Protein AF-A0A1Y4WP49-F1 (afdb_monomer)

Sequence (305 aa):
MSYPDITLIRDICAILQVSEHELLTASEDVEARTAETLAKKYLRLTRRVRMVQLLLYGGTAVLCLACNWAMYHALTWFWLVLTGELVAASLTLLPTLVQKRRAAVTLGGFTLSLELLLLASCLYSGGDWFPMAAAATLFGLGAIFLPAALRELPRPLGEHKAALYLGAETLLLCALLWAGAAYSGADWFPLPALPGTLFGLALPWACLLIIRYAPIGPWWKGAACLGAACVFLPLVNPVLDRLVLLGGGTVERLHSFWFRPDFTRWTEDWYCNENVLLLLWLALAAAAVFCALRALLCRRDAARA

Structure (mmCIF, N/CA/C/O backbone):
data_AF-A0A1Y4WP49-F1
#
_entry.id   AF-A0A1Y4WP49-F1
#
loop_
_atom_site.group_PDB
_atom_site.id
_atom_site.type_symbol
_atom_site.label_atom_id
_atom_site.label_alt_id
_atom_site.label_comp_id
_atom_site.label_asym_id
_atom_site.label_entity_id
_atom_site.label_seq_id
_atom_site.pdbx_PDB_ins_code
_atom_site.Cartn_x
_atom_site.Cartn_y
_atom_site.Cartn_z
_atom_site.occupancy
_atom_site.B_iso_or_equiv
_atom_site.auth_seq_id
_atom_site.auth_comp_id
_atom_site.auth_asym_id
_atom_site.auth_atom_id
_atom_site.pdbx_PDB_model_num
ATOM 1 N N . MET A 1 1 ? -18.650 -14.470 34.346 1.00 43.28 1 MET A N 1
ATOM 2 C CA . MET A 1 1 ? -19.388 -14.485 35.621 1.00 43.28 1 MET A CA 1
ATOM 3 C C . MET A 1 1 ? -20.285 -15.704 35.608 1.00 43.28 1 MET A C 1
ATOM 5 O O . MET A 1 1 ? -21.132 -15.800 34.732 1.00 43.28 1 MET A O 1
ATOM 9 N N . SER A 1 2 ? -20.032 -16.664 36.488 1.00 41.69 2 SER A N 1
ATOM 10 C CA . SER A 1 2 ? -20.938 -17.779 36.762 1.00 41.69 2 SER A CA 1
ATOM 11 C C . SER A 1 2 ? -21.982 -17.290 37.764 1.00 41.69 2 SER A C 1
ATOM 13 O O . SER A 1 2 ? -21.599 -16.853 38.848 1.00 41.69 2 SER A O 1
ATOM 15 N N . TYR A 1 3 ? -23.264 -17.311 37.394 1.00 52.19 3 TYR A N 1
ATOM 16 C CA . TYR A 1 3 ? -24.352 -17.053 38.341 1.00 52.19 3 TYR A CA 1
ATOM 17 C C . TYR A 1 3 ? -24.240 -18.058 39.500 1.00 52.19 3 TYR A C 1
ATOM 19 O O . TYR A 1 3 ? -24.024 -19.242 39.226 1.00 52.19 3 TYR A O 1
ATOM 27 N N . PRO A 1 4 ? -24.339 -17.627 40.769 1.00 61.25 4 PRO A N 1
ATOM 28 C CA . PRO A 1 4 ? -24.455 -18.573 41.866 1.00 61.25 4 PRO A CA 1
ATOM 29 C C . PRO A 1 4 ? -25.731 -19.398 41.674 1.00 61.25 4 PRO A C 1
ATOM 31 O O . PRO A 1 4 ? -26.759 -18.863 41.253 1.00 61.25 4 PRO A O 1
ATOM 34 N N . ASP A 1 5 ? -25.647 -20.702 41.940 1.00 67.50 5 ASP A N 1
ATOM 35 C CA . ASP A 1 5 ? -26.791 -21.609 41.836 1.00 67.50 5 ASP A CA 1
ATOM 36 C C . ASP A 1 5 ? -27.964 -21.078 42.677 1.00 67.50 5 ASP A C 1
ATOM 38 O O . ASP A 1 5 ? -27.783 -20.632 43.812 1.00 67.50 5 ASP A O 1
ATOM 42 N N . ILE A 1 6 ? -29.179 -21.132 42.127 1.00 66.50 6 ILE A N 1
ATOM 43 C CA . ILE A 1 6 ? -30.410 -20.578 42.733 1.00 66.50 6 ILE A CA 1
ATOM 44 C C . ILE A 1 6 ? -30.660 -21.107 44.159 1.00 66.50 6 ILE A C 1
ATOM 46 O O . ILE A 1 6 ? -31.268 -20.428 44.987 1.00 66.50 6 ILE A O 1
ATOM 50 N N . THR A 1 7 ? -30.163 -22.302 44.475 1.00 68.69 7 THR A N 1
ATOM 51 C CA . THR A 1 7 ? -30.233 -22.902 45.814 1.00 68.69 7 THR A CA 1
ATOM 52 C C . THR A 1 7 ? -29.382 -22.151 46.845 1.00 68.69 7 THR A C 1
ATOM 54 O O . THR A 1 7 ? -29.850 -21.912 47.954 1.00 68.69 7 THR A O 1
ATOM 57 N N . LEU A 1 8 ? -28.188 -21.683 46.467 1.00 72.75 8 LEU A N 1
ATOM 58 C CA . LEU A 1 8 ? -27.279 -20.920 47.334 1.00 72.75 8 LEU A CA 1
ATOM 59 C C . LEU A 1 8 ? -27.826 -19.530 47.676 1.00 72.75 8 LEU A C 1
ATOM 61 O O . LEU A 1 8 ? -27.689 -19.076 48.810 1.00 72.75 8 LEU A O 1
ATOM 65 N N . ILE A 1 9 ? -28.468 -18.856 46.716 1.00 76.12 9 ILE A N 1
ATOM 66 C CA . ILE A 1 9 ? -29.060 -17.524 46.929 1.00 76.12 9 ILE A CA 1
ATOM 67 C C . ILE A 1 9 ? -30.181 -17.602 47.973 1.00 76.12 9 ILE A C 1
ATOM 69 O O . ILE A 1 9 ? -30.257 -16.758 48.868 1.00 76.12 9 ILE A O 1
ATOM 73 N N . ARG A 1 10 ? -31.019 -18.642 47.898 1.00 75.00 10 ARG A N 1
ATOM 74 C CA . ARG A 1 10 ? -32.143 -18.860 48.818 1.00 75.00 10 ARG A CA 1
ATOM 75 C C . ARG A 1 10 ? -31.695 -19.126 50.252 1.00 75.00 10 ARG A C 1
ATOM 77 O O . ARG A 1 10 ? -32.255 -18.527 51.169 1.00 75.00 10 ARG A O 1
ATOM 84 N N . ASP A 1 11 ? -30.678 -19.963 50.438 1.00 79.56 11 ASP A N 1
ATOM 85 C CA . ASP A 1 11 ? -30.128 -20.271 51.764 1.00 79.56 11 ASP A CA 1
ATOM 86 C C . ASP A 1 11 ? -29.493 -19.029 52.411 1.00 79.56 11 ASP A C 1
ATOM 88 O O . ASP A 1 11 ? -29.702 -18.758 53.595 1.00 79.56 11 ASP A O 1
ATOM 92 N N . ILE A 1 12 ? -28.790 -18.212 51.619 1.00 77.62 12 ILE A N 1
ATOM 93 C CA . ILE A 1 12 ? -28.212 -16.938 52.071 1.00 77.62 12 ILE A CA 1
ATOM 94 C C . ILE A 1 12 ? -29.313 -15.939 52.465 1.00 77.62 12 ILE A C 1
ATOM 96 O O . ILE A 1 12 ? -29.217 -15.315 53.522 1.00 77.62 12 ILE A O 1
ATOM 100 N N . CYS A 1 13 ? -30.383 -15.821 51.669 1.00 80.69 13 CYS A N 1
ATOM 101 C CA . CYS A 1 13 ? -31.535 -14.965 51.981 1.00 80.69 13 CYS A CA 1
ATOM 102 C C . CYS A 1 13 ? -32.255 -15.405 53.270 1.00 80.69 13 CYS A C 1
ATOM 104 O O . CYS A 1 13 ? -32.641 -14.561 54.080 1.00 80.69 13 CYS A O 1
ATOM 106 N N . ALA A 1 14 ? -32.388 -16.718 53.500 1.00 80.75 14 ALA A N 1
ATOM 107 C CA . ALA A 1 14 ? -33.018 -17.278 54.697 1.00 80.75 14 ALA A CA 1
ATOM 108 C C . ALA A 1 14 ? -32.211 -17.010 55.980 1.00 80.75 14 ALA A C 1
ATOM 110 O O . ALA A 1 14 ? -32.795 -16.688 57.015 1.00 80.75 14 ALA A O 1
ATOM 111 N N . ILE A 1 15 ? -30.878 -17.100 55.910 1.00 85.12 15 ILE A N 1
ATOM 112 C CA . ILE A 1 15 ? -29.977 -16.799 57.036 1.00 85.12 15 ILE A CA 1
ATOM 113 C C . ILE A 1 15 ? -29.938 -15.293 57.326 1.00 85.12 15 ILE A C 1
ATOM 115 O O . ILE A 1 15 ? -29.930 -14.892 58.489 1.00 85.12 15 ILE A O 1
ATOM 119 N N . LEU A 1 16 ? -29.925 -14.459 56.282 1.00 79.75 16 LEU A N 1
ATOM 120 C CA . LEU A 1 16 ? -29.872 -12.999 56.410 1.00 79.75 16 LEU A CA 1
ATOM 121 C C . LEU A 1 16 ? -31.233 -12.355 56.721 1.00 79.75 16 LEU A C 1
ATOM 123 O O . LEU A 1 16 ? -31.255 -11.173 57.045 1.00 79.75 16 LEU A O 1
ATOM 127 N N . GLN A 1 17 ? -32.342 -13.105 56.654 1.00 83.12 17 GLN A N 1
ATOM 128 C CA . GLN A 1 17 ? -33.720 -12.597 56.795 1.00 83.12 17 GLN A CA 1
ATOM 129 C C . GLN A 1 17 ? -34.058 -11.466 55.800 1.00 83.12 17 GLN A C 1
ATOM 131 O O . GLN A 1 17 ? -34.784 -10.532 56.131 1.00 83.12 17 GLN A O 1
ATOM 136 N N . VAL A 1 18 ? -33.531 -11.542 54.574 1.00 82.81 18 VAL A N 1
ATOM 137 C CA . VAL A 1 18 ? -33.700 -10.527 53.514 1.00 82.81 18 VAL A CA 1
ATOM 138 C C . VAL A 1 18 ? -34.355 -11.167 52.291 1.00 82.81 18 VAL A C 1
ATOM 140 O O . VAL A 1 18 ? -34.146 -12.350 52.019 1.00 82.81 18 VAL A O 1
ATOM 143 N N . SER A 1 19 ? -35.168 -10.411 51.548 1.00 84.00 19 SER A N 1
ATOM 144 C CA . SER A 1 19 ? -35.790 -10.920 50.319 1.00 84.00 19 SER A CA 1
ATOM 145 C C . SER A 1 19 ? -34.777 -11.046 49.170 1.00 84.00 19 SER A C 1
ATOM 147 O O . SER A 1 19 ? -33.833 -10.267 49.061 1.00 84.00 19 SER A O 1
ATOM 149 N N . GLU A 1 20 ? -34.986 -12.001 48.260 1.00 79.75 20 GLU A N 1
ATOM 150 C CA . GLU A 1 20 ? -34.115 -12.199 47.086 1.00 79.75 20 GLU A CA 1
ATOM 151 C C . GLU A 1 20 ? -33.983 -10.921 46.241 1.00 79.75 20 GLU A C 1
ATOM 153 O O . GLU A 1 20 ? -32.898 -10.585 45.772 1.00 79.75 20 GLU A O 1
ATOM 158 N N . HIS A 1 21 ? -35.073 -10.159 46.111 1.00 80.38 21 HIS A N 1
ATOM 159 C CA . HIS A 1 21 ? -35.077 -8.896 45.380 1.00 80.38 21 HIS A CA 1
ATOM 160 C C . HIS A 1 21 ? -34.223 -7.814 46.060 1.00 80.38 21 HIS A C 1
ATOM 162 O O . HIS A 1 21 ? -33.481 -7.111 45.378 1.00 80.38 21 HIS A O 1
ATOM 168 N N . GLU A 1 22 ? -34.274 -7.696 47.390 1.00 80.69 22 GLU A N 1
ATOM 169 C CA . GLU A 1 22 ? -33.417 -6.765 48.138 1.00 80.69 22 GLU A CA 1
ATOM 170 C C . GLU A 1 22 ? -31.942 -7.159 48.048 1.00 80.69 22 GLU A C 1
ATOM 172 O O . GLU A 1 22 ? -31.089 -6.288 47.885 1.00 80.69 22 GLU A O 1
ATOM 177 N N . LEU A 1 23 ? -31.635 -8.461 48.095 1.00 81.31 23 LEU A N 1
ATOM 178 C CA . LEU A 1 23 ? -30.266 -8.959 47.968 1.00 81.31 23 LEU A CA 1
ATOM 179 C C . LEU A 1 23 ? -29.699 -8.711 46.563 1.00 81.31 23 LEU A C 1
ATOM 181 O O . LEU A 1 23 ? -28.565 -8.247 46.437 1.00 81.31 23 LEU A O 1
ATOM 185 N N . LEU A 1 24 ? -30.491 -8.950 45.513 1.00 79.50 24 LEU A N 1
ATOM 186 C CA . LEU A 1 24 ? -30.099 -8.656 44.133 1.00 79.50 24 LEU A CA 1
ATOM 187 C C . LEU A 1 24 ? -29.926 -7.151 43.902 1.00 79.50 24 LEU A C 1
ATOM 189 O O . LEU A 1 24 ? -28.880 -6.742 43.404 1.00 79.50 24 LEU A O 1
ATOM 193 N N . THR A 1 25 ? -30.871 -6.321 44.352 1.00 82.31 25 THR A N 1
ATOM 194 C CA . THR A 1 25 ? -30.782 -4.854 44.218 1.00 82.31 25 THR A CA 1
ATOM 195 C C . THR A 1 25 ? -29.560 -4.301 44.957 1.00 82.31 25 THR A C 1
ATOM 197 O O . THR A 1 25 ? -28.823 -3.478 44.419 1.00 82.31 25 THR A O 1
ATOM 200 N N . ALA A 1 26 ? -29.275 -4.804 46.163 1.00 80.00 26 ALA A N 1
ATOM 201 C CA . ALA A 1 26 ? -28.074 -4.434 46.909 1.00 80.00 26 ALA A CA 1
ATOM 202 C C . ALA A 1 26 ? -26.782 -4.884 46.204 1.00 80.00 26 ALA A C 1
ATOM 204 O O . ALA A 1 26 ? -25.781 -4.166 46.241 1.00 80.00 26 ALA A O 1
ATOM 205 N N . SER A 1 27 ? -26.786 -6.052 45.553 1.00 80.19 27 SER A N 1
ATOM 206 C CA . SER A 1 27 ? -25.632 -6.537 44.787 1.00 80.19 27 SER A CA 1
ATOM 207 C C . SER A 1 27 ? -25.374 -5.698 43.529 1.00 80.19 27 SER A C 1
ATOM 209 O O . SER A 1 27 ? -24.236 -5.276 43.306 1.00 80.19 27 SER A O 1
ATOM 211 N N . GLU A 1 28 ? -26.424 -5.356 42.776 1.00 83.25 28 GLU A N 1
ATOM 212 C CA . GLU A 1 28 ? -26.352 -4.484 41.599 1.00 83.25 28 GLU A CA 1
ATOM 213 C C . GLU A 1 28 ? -25.875 -3.074 41.979 1.00 83.25 28 GLU A C 1
ATOM 215 O O . GLU A 1 28 ? -25.018 -2.505 41.301 1.00 83.25 28 GLU A O 1
ATOM 220 N N . ASP A 1 29 ? -26.331 -2.535 43.115 1.00 87.62 29 ASP A N 1
ATOM 221 C CA . ASP A 1 29 ? -25.876 -1.247 43.653 1.00 87.62 29 ASP A CA 1
ATOM 222 C C . ASP A 1 29 ? -24.372 -1.241 43.981 1.00 87.62 29 ASP A C 1
ATOM 224 O O . ASP A 1 29 ? -23.670 -0.246 43.752 1.00 87.62 29 ASP A O 1
ATOM 228 N N . VAL A 1 30 ? -23.843 -2.346 44.517 1.00 85.00 30 VAL A N 1
ATOM 229 C CA . VAL A 1 30 ? -22.406 -2.491 44.799 1.00 85.00 30 VAL A CA 1
ATOM 230 C C . VAL A 1 30 ? -21.606 -2.582 43.498 1.00 85.00 30 VAL A C 1
ATOM 232 O O . VAL A 1 30 ? -20.578 -1.906 43.358 1.00 85.00 30 VAL A O 1
ATOM 235 N N . GLU A 1 31 ? -22.072 -3.351 42.514 1.00 83.56 31 GLU A N 1
ATOM 236 C CA . GLU A 1 31 ? -21.439 -3.434 41.193 1.00 83.56 31 GLU A CA 1
ATOM 237 C C . GLU A 1 31 ? -21.449 -2.079 40.468 1.00 83.56 31 GLU A C 1
ATOM 239 O O . GLU A 1 31 ? -20.416 -1.639 39.953 1.00 83.56 31 GLU A O 1
ATOM 244 N N . ALA A 1 32 ? -22.557 -1.339 40.523 1.00 84.12 32 ALA A N 1
ATOM 245 C CA . ALA A 1 32 ? -22.661 -0.002 39.945 1.00 84.12 32 ALA A CA 1
ATOM 246 C C . ALA A 1 32 ? -21.678 0.986 40.601 1.00 84.12 32 ALA A C 1
ATOM 248 O O . ALA A 1 32 ? -20.920 1.681 39.914 1.00 84.12 32 ALA A O 1
ATOM 249 N N . ARG A 1 33 ? -21.601 1.012 41.939 1.00 87.94 33 ARG A N 1
ATOM 250 C CA . ARG A 1 33 ? -20.665 1.886 42.676 1.00 87.94 33 ARG A CA 1
ATOM 251 C C . ARG A 1 33 ? -19.203 1.535 42.411 1.00 87.94 33 ARG A C 1
ATOM 253 O O . ARG A 1 33 ? -18.356 2.435 42.309 1.00 87.94 33 ARG A O 1
ATOM 260 N N . THR A 1 34 ? -18.875 0.248 42.299 1.00 90.00 34 THR A N 1
ATOM 261 C CA . THR A 1 34 ? -17.509 -0.188 41.967 1.00 90.00 34 THR A CA 1
ATOM 262 C C . THR A 1 34 ? -17.144 0.191 40.533 1.00 90.00 34 THR A C 1
ATOM 264 O O . THR A 1 34 ? -16.064 0.755 40.327 1.00 90.00 34 THR A O 1
ATOM 267 N N . ALA A 1 35 ? -18.056 0.019 39.569 1.00 87.69 35 ALA A N 1
ATOM 268 C CA . ALA A 1 35 ? -17.879 0.448 38.182 1.00 87.69 35 ALA A CA 1
ATOM 269 C C . ALA A 1 35 ? -17.657 1.966 38.067 1.00 87.69 35 ALA A C 1
ATOM 271 O O . ALA A 1 35 ? -16.698 2.406 37.425 1.00 87.69 35 ALA A O 1
ATOM 272 N N . GLU A 1 36 ? -18.456 2.785 38.757 1.00 92.06 36 GLU A N 1
ATOM 273 C CA . GLU A 1 36 ? -18.253 4.238 38.797 1.00 92.06 36 GLU A CA 1
ATOM 274 C C . GLU A 1 36 ? -16.902 4.628 39.403 1.00 92.06 36 GLU A C 1
ATOM 276 O O . GLU A 1 36 ? -16.217 5.538 38.921 1.00 92.06 36 GLU A O 1
ATOM 281 N N . THR A 1 37 ? -16.506 3.954 40.482 1.00 91.44 37 THR A N 1
ATOM 282 C CA . THR A 1 37 ? -15.236 4.225 41.159 1.00 91.44 37 THR A CA 1
ATOM 283 C C . THR A 1 37 ? -14.058 3.878 40.253 1.00 91.44 37 THR A C 1
ATOM 285 O O . THR A 1 37 ? -13.102 4.656 40.164 1.00 91.44 37 THR A O 1
ATOM 288 N N . LEU A 1 38 ? -14.134 2.751 39.539 1.00 91.88 38 LEU A N 1
ATOM 289 C CA . LEU A 1 38 ? -13.148 2.338 38.541 1.00 91.88 38 LEU A CA 1
ATOM 290 C C . LEU A 1 38 ? -13.091 3.324 37.371 1.00 91.88 38 LEU A C 1
ATOM 292 O O . LEU A 1 38 ? -11.998 3.770 37.025 1.00 91.88 38 LEU A O 1
ATOM 296 N N . ALA A 1 39 ? -14.231 3.764 36.837 1.00 91.12 39 ALA A N 1
ATOM 297 C CA . ALA A 1 39 ? -14.286 4.778 35.785 1.00 91.12 39 ALA A CA 1
ATOM 298 C C . ALA A 1 39 ? -13.656 6.112 36.227 1.00 91.12 39 ALA A C 1
ATOM 300 O O . ALA A 1 39 ? -12.813 6.676 35.524 1.00 91.12 39 ALA A O 1
ATOM 301 N N . LYS A 1 40 ? -13.977 6.598 37.436 1.00 92.50 40 LYS A N 1
ATOM 302 C CA . LYS A 1 40 ? -13.378 7.818 38.015 1.00 92.50 40 LYS A CA 1
ATOM 303 C C . LYS A 1 40 ? -11.869 7.669 38.238 1.00 92.50 40 LYS A C 1
ATOM 305 O O . LYS A 1 40 ? -11.139 8.655 38.103 1.00 92.50 40 LYS A O 1
ATOM 310 N N . LYS A 1 41 ? -11.384 6.480 38.616 1.00 89.75 41 LYS A N 1
ATOM 311 C CA . LYS A 1 41 ? -9.944 6.186 38.745 1.00 89.75 41 LYS A CA 1
ATOM 312 C C . LYS A 1 41 ? -9.265 6.147 37.376 1.00 89.75 41 LYS A C 1
ATOM 314 O O . LYS A 1 41 ? -8.234 6.793 37.214 1.00 89.75 41 LYS A O 1
ATOM 319 N N . TYR A 1 42 ? -9.873 5.484 36.394 1.00 87.75 42 TYR A N 1
ATOM 320 C CA . TYR A 1 42 ? -9.375 5.396 35.022 1.00 87.75 42 TYR A CA 1
ATOM 321 C C . TYR A 1 42 ? -9.225 6.783 34.390 1.00 87.75 42 TYR A C 1
ATOM 323 O O . TYR A 1 42 ? -8.131 7.146 33.978 1.00 87.75 42 TYR A O 1
ATOM 331 N N . LEU A 1 43 ? -10.265 7.625 34.435 1.00 87.12 43 LEU A N 1
ATOM 332 C CA . LEU A 1 43 ? -10.201 8.996 33.908 1.00 87.12 43 LEU A CA 1
ATOM 333 C C . LEU A 1 43 ? -9.103 9.836 34.578 1.00 87.12 43 LEU A C 1
ATOM 335 O O . LEU A 1 43 ? -8.418 10.614 33.910 1.00 87.12 43 LEU A O 1
ATOM 339 N N . ARG A 1 44 ? -8.913 9.682 35.895 1.00 91.00 44 ARG A N 1
ATOM 340 C CA . ARG A 1 44 ? -7.827 10.348 36.631 1.00 91.00 44 ARG A CA 1
ATOM 341 C C . ARG A 1 44 ? -6.453 9.848 36.192 1.00 91.00 44 ARG A C 1
ATOM 343 O O . ARG A 1 44 ? -5.553 10.670 36.030 1.00 91.00 44 ARG A O 1
ATOM 350 N N . LEU A 1 45 ? -6.292 8.541 35.996 1.00 89.12 45 LEU A N 1
ATOM 351 C CA . LEU A 1 45 ? -5.050 7.943 35.512 1.00 89.12 45 LEU A CA 1
ATOM 352 C C . LEU A 1 45 ? -4.731 8.424 34.094 1.00 89.12 45 LEU A C 1
ATOM 354 O O . LEU A 1 45 ? -3.639 8.931 33.866 1.00 89.12 45 LEU A O 1
ATOM 358 N N . THR A 1 46 ? -5.695 8.373 33.172 1.00 86.88 46 THR A N 1
ATOM 359 C CA . THR A 1 46 ? -5.522 8.835 31.787 1.00 86.88 46 THR A CA 1
ATOM 360 C C . THR A 1 46 ? -5.124 10.308 31.728 1.00 86.88 46 THR A C 1
ATOM 362 O O . THR A 1 46 ? -4.203 10.662 30.997 1.00 86.88 46 THR A O 1
ATOM 365 N N . ARG A 1 47 ? -5.757 11.181 32.528 1.00 89.38 47 ARG A N 1
ATOM 366 C CA . ARG A 1 47 ? -5.376 12.604 32.604 1.00 89.38 47 ARG A CA 1
ATOM 367 C C . ARG A 1 47 ? -3.947 12.795 33.112 1.00 89.38 47 ARG A C 1
ATOM 369 O O . ARG A 1 47 ? -3.228 13.617 32.554 1.00 89.38 47 ARG A O 1
ATOM 376 N N . ARG A 1 48 ? -3.527 12.038 34.133 1.00 90.75 48 ARG A N 1
ATOM 377 C CA . ARG A 1 48 ? -2.148 12.100 34.647 1.00 90.75 48 ARG A CA 1
ATOM 378 C C . ARG A 1 48 ? -1.139 11.614 33.618 1.00 90.75 48 ARG A C 1
ATOM 380 O O . ARG A 1 48 ? -0.176 12.322 33.372 1.00 90.75 48 ARG A O 1
ATOM 387 N N . VAL A 1 49 ? -1.378 10.460 32.995 1.00 88.62 49 VAL A N 1
ATOM 388 C CA . VAL A 1 49 ? -0.496 9.914 31.951 1.00 88.62 49 VAL A CA 1
ATOM 389 C C . VAL A 1 49 ? -0.353 10.905 30.798 1.00 88.62 49 VAL A C 1
ATOM 391 O O . VAL A 1 49 ? 0.767 11.213 30.407 1.00 88.62 49 VAL A O 1
ATOM 394 N N . ARG A 1 50 ? -1.462 11.491 30.331 1.00 91.31 50 ARG A N 1
ATOM 395 C CA . ARG A 1 50 ? -1.452 12.541 29.303 1.00 91.31 50 ARG A CA 1
ATOM 396 C C . ARG A 1 50 ? -0.603 13.744 29.716 1.00 91.31 50 ARG A C 1
ATOM 398 O O . ARG A 1 50 ? 0.175 14.239 28.912 1.00 91.31 50 ARG A O 1
ATOM 405 N N . MET A 1 51 ? -0.767 14.232 30.945 1.00 91.25 51 MET A N 1
ATOM 406 C CA . MET A 1 51 ? -0.003 15.378 31.444 1.00 91.25 51 MET A CA 1
ATOM 407 C C . MET A 1 51 ? 1.490 15.053 31.546 1.00 91.25 51 MET A C 1
ATOM 409 O O . MET A 1 51 ? 2.309 15.855 31.119 1.00 91.25 51 MET A O 1
ATOM 413 N N . VAL A 1 52 ? 1.840 13.867 32.055 1.00 92.81 52 VAL A N 1
ATOM 414 C CA . VAL A 1 52 ? 3.229 13.394 32.136 1.00 92.81 52 VAL A CA 1
ATOM 415 C C . VAL A 1 52 ? 3.845 13.302 30.742 1.00 92.81 52 VAL A C 1
ATOM 417 O O . VAL A 1 52 ? 4.916 13.852 30.530 1.00 92.81 52 VAL A O 1
ATOM 420 N N . GLN A 1 53 ? 3.162 12.689 29.774 1.00 91.88 53 GLN A N 1
ATOM 421 C CA . GLN A 1 53 ? 3.637 12.617 28.389 1.00 91.88 53 GLN A CA 1
ATOM 422 C C . GLN A 1 53 ? 3.811 14.004 27.765 1.00 91.88 53 GLN A C 1
ATOM 424 O O . GLN A 1 53 ? 4.825 14.253 27.126 1.00 91.88 53 GLN A O 1
ATOM 429 N N . LEU A 1 54 ? 2.859 14.921 27.973 1.00 92.00 54 LEU A N 1
ATOM 430 C CA . LEU A 1 54 ? 2.957 16.292 27.466 1.00 92.00 54 LEU A CA 1
ATOM 431 C C . LEU A 1 54 ? 4.169 17.028 28.055 1.00 92.00 54 LEU A C 1
ATOM 433 O O . LEU A 1 54 ? 4.867 17.725 27.326 1.00 92.00 54 LEU A O 1
ATOM 437 N N . LEU A 1 55 ? 4.422 16.866 29.357 1.00 94.06 55 LEU A N 1
ATOM 438 C CA . LEU A 1 55 ? 5.579 17.458 30.027 1.00 94.06 55 LEU A CA 1
ATOM 439 C C . LEU A 1 55 ? 6.893 16.831 29.561 1.00 94.06 55 LEU A C 1
ATOM 441 O O . LEU A 1 55 ? 7.866 17.556 29.402 1.00 94.06 55 LEU A O 1
ATOM 445 N N . LEU A 1 56 ? 6.921 15.517 29.328 1.00 94.50 56 LEU A N 1
ATOM 446 C CA . LEU A 1 56 ? 8.103 14.826 28.817 1.00 94.50 56 LEU A CA 1
ATOM 447 C C . LEU A 1 56 ? 8.424 15.279 27.392 1.00 94.50 56 LEU A C 1
ATOM 449 O O . LEU A 1 56 ? 9.490 15.839 27.183 1.00 94.50 56 LEU A O 1
ATOM 453 N N . TYR A 1 57 ? 7.496 15.126 26.443 1.00 94.50 57 TYR A N 1
ATOM 454 C CA . TYR A 1 57 ? 7.720 15.554 25.057 1.00 94.50 57 TYR A CA 1
ATOM 455 C C . TYR A 1 57 ? 7.978 17.063 24.964 1.00 94.50 57 TYR A C 1
ATOM 457 O O . TYR A 1 57 ? 8.957 17.497 24.375 1.00 94.50 57 TYR A O 1
ATOM 465 N N . GLY A 1 58 ? 7.153 17.890 25.614 1.00 92.81 58 GLY A N 1
ATOM 466 C CA . GLY A 1 58 ? 7.347 19.341 25.603 1.00 92.81 58 GLY A CA 1
ATOM 467 C C . GLY A 1 58 ? 8.660 19.774 26.263 1.00 92.81 58 GLY A C 1
ATOM 468 O O . GLY A 1 58 ? 9.343 20.659 25.754 1.00 92.81 58 GLY A O 1
ATOM 469 N N . GLY A 1 59 ? 9.030 19.142 27.378 1.00 94.50 59 GLY A N 1
ATOM 470 C CA . GLY A 1 59 ? 10.276 19.415 28.088 1.00 94.50 59 GLY A CA 1
ATOM 471 C C . GLY A 1 59 ? 11.506 19.025 27.274 1.00 94.50 59 GLY A C 1
ATOM 472 O O . GLY A 1 59 ? 12.436 19.823 27.172 1.00 94.50 59 GLY A O 1
ATOM 473 N N . THR A 1 60 ? 11.498 17.842 26.655 1.00 94.25 60 THR A N 1
ATOM 474 C CA . THR A 1 60 ? 12.595 17.382 25.798 1.00 94.25 60 THR A CA 1
ATOM 475 C C . THR A 1 60 ? 12.728 18.261 24.553 1.00 94.25 60 THR A C 1
ATOM 477 O O . THR A 1 60 ? 13.831 18.740 24.292 1.00 94.25 60 THR A O 1
ATOM 480 N N . ALA A 1 61 ? 11.630 18.621 23.880 1.00 94.56 61 ALA A N 1
ATOM 481 C CA . ALA A 1 61 ? 11.659 19.564 22.760 1.00 94.56 61 ALA A CA 1
ATOM 482 C C . ALA A 1 61 ? 12.276 20.923 23.142 1.00 94.56 61 ALA A C 1
ATOM 484 O O . ALA A 1 61 ? 13.153 21.425 22.438 1.00 94.56 61 ALA A O 1
ATOM 485 N N . VAL A 1 62 ? 11.860 21.521 24.267 1.00 95.62 62 VAL A N 1
ATOM 486 C CA . VAL A 1 62 ? 12.398 22.814 24.738 1.00 95.62 62 VAL A CA 1
ATOM 487 C C . VAL A 1 62 ? 13.876 22.703 25.108 1.00 95.62 62 VAL A C 1
ATOM 489 O O . VAL A 1 62 ? 14.664 23.580 24.748 1.00 95.62 62 VAL A O 1
ATOM 492 N N . LEU A 1 63 ? 14.271 21.626 25.790 1.00 95.12 63 LEU A N 1
ATOM 493 C CA . LEU A 1 63 ? 15.665 21.384 26.152 1.00 95.12 63 LEU A CA 1
ATOM 494 C C . LEU A 1 63 ? 16.539 21.239 24.902 1.00 95.12 63 LEU A C 1
ATOM 496 O O . LEU A 1 63 ? 17.564 21.907 24.785 1.00 95.12 63 LEU A O 1
ATOM 500 N N . CYS A 1 64 ? 16.115 20.421 23.937 1.00 93.94 64 CYS A N 1
ATOM 501 C CA . CYS A 1 64 ? 16.836 20.218 22.686 1.00 93.94 64 CYS A CA 1
ATOM 502 C C . CYS A 1 64 ? 16.920 21.498 21.848 1.00 93.94 64 CYS A C 1
ATOM 504 O O . CYS A 1 64 ? 17.967 21.768 21.262 1.00 93.94 64 CYS A O 1
ATOM 506 N N . LEU A 1 65 ? 15.866 22.321 21.837 1.00 93.75 65 LEU A N 1
ATOM 507 C CA . LEU A 1 65 ? 15.880 23.638 21.199 1.00 93.75 65 LEU A CA 1
ATOM 508 C C . LEU A 1 65 ? 16.950 24.546 21.819 1.00 93.75 65 LEU A C 1
ATOM 510 O O . LEU A 1 65 ? 17.778 25.105 21.099 1.00 93.75 65 LEU A O 1
ATOM 514 N N . ALA A 1 66 ? 16.950 24.664 23.150 1.00 93.56 66 ALA A N 1
ATOM 515 C CA . ALA A 1 66 ? 17.885 25.511 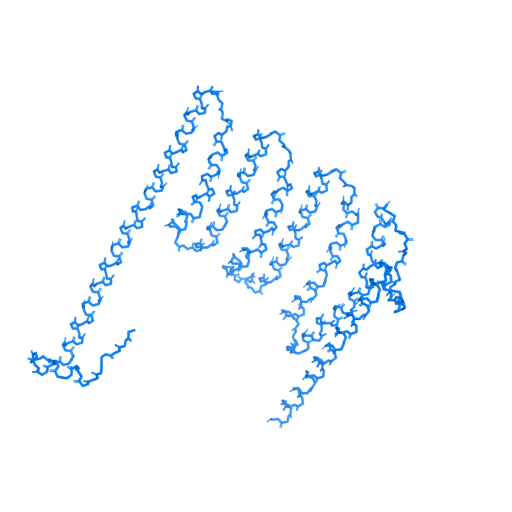23.883 1.00 93.56 66 ALA A CA 1
ATOM 516 C C . ALA A 1 66 ? 19.337 25.045 23.706 1.00 93.56 66 ALA A C 1
ATOM 518 O O . ALA A 1 66 ? 20.208 25.862 23.413 1.00 93.56 66 ALA A O 1
ATOM 519 N N . CYS A 1 67 ? 19.598 23.739 23.821 1.00 92.94 67 CYS A N 1
ATOM 520 C CA . CYS A 1 67 ? 20.932 23.170 23.633 1.00 92.94 67 CYS A CA 1
ATOM 521 C C . CYS A 1 67 ? 21.444 23.362 22.203 1.00 92.94 67 CYS A C 1
ATOM 523 O O . CYS A 1 67 ? 22.583 23.785 22.017 1.00 92.94 67 CYS A O 1
ATOM 525 N N . ASN A 1 68 ? 20.612 23.096 21.191 1.00 93.12 68 ASN A N 1
ATOM 526 C CA . ASN A 1 68 ? 21.020 23.264 19.799 1.00 93.12 68 ASN A CA 1
ATOM 527 C C . ASN A 1 68 ? 21.359 24.730 19.491 1.00 93.12 68 ASN A C 1
ATOM 529 O O . ASN A 1 68 ? 22.414 25.025 18.931 1.00 93.12 68 ASN A O 1
ATOM 533 N N . TRP A 1 69 ? 20.510 25.657 19.945 1.00 93.25 69 TRP A N 1
ATOM 534 C CA . TRP A 1 69 ? 20.752 27.089 19.788 1.00 93.25 69 TRP A CA 1
ATOM 535 C C . TRP A 1 69 ? 22.004 27.563 20.532 1.00 93.25 69 TRP A C 1
ATOM 537 O O . TRP A 1 69 ? 22.775 28.352 19.994 1.00 93.25 69 TRP A O 1
ATOM 547 N N . ALA A 1 70 ? 22.228 27.083 21.756 1.00 93.88 70 ALA A N 1
ATOM 548 C CA . ALA A 1 70 ? 23.389 27.465 22.555 1.00 93.88 70 ALA A CA 1
ATOM 549 C C . ALA A 1 70 ? 24.713 26.965 21.958 1.00 93.88 70 ALA A C 1
ATOM 551 O O . ALA A 1 70 ? 25.719 27.657 22.063 1.00 93.88 70 ALA A O 1
ATOM 552 N N . MET A 1 71 ? 24.720 25.779 21.341 1.00 93.06 71 MET A N 1
ATOM 553 C CA . MET A 1 71 ? 25.934 25.175 20.780 1.00 93.06 71 MET A CA 1
ATOM 554 C C . MET A 1 71 ? 26.251 25.652 19.363 1.00 93.06 71 MET A C 1
ATOM 556 O O . MET A 1 71 ? 27.412 25.883 19.041 1.00 93.06 71 MET A O 1
ATOM 560 N N . TYR A 1 72 ? 25.233 25.756 18.507 1.00 89.31 72 TYR A N 1
ATOM 561 C CA . TYR A 1 72 ? 25.419 25.961 17.068 1.00 89.31 72 TYR A CA 1
ATOM 562 C C . TYR A 1 72 ? 24.872 27.301 16.569 1.00 89.31 72 TYR A C 1
ATOM 564 O O . TYR A 1 72 ? 25.075 27.626 15.402 1.00 89.31 72 TYR A O 1
ATOM 572 N N . HIS A 1 73 ? 24.149 28.057 17.408 1.00 87.94 73 HIS A N 1
ATOM 573 C CA . HIS A 1 73 ? 23.433 29.286 17.026 1.00 87.94 73 HIS A CA 1
ATOM 574 C C . HIS A 1 73 ? 22.523 29.118 15.794 1.00 87.94 73 HIS A C 1
ATOM 576 O O . HIS A 1 73 ? 22.196 30.077 15.100 1.00 87.94 73 HIS A O 1
ATOM 582 N N . ALA A 1 74 ? 22.109 27.878 15.528 1.00 85.88 74 ALA A N 1
ATOM 583 C CA . ALA A 1 74 ? 21.317 27.470 14.382 1.00 85.88 74 ALA A CA 1
ATOM 584 C C . ALA A 1 74 ? 20.479 26.236 14.739 1.00 85.88 74 ALA A C 1
ATOM 586 O O . ALA A 1 74 ? 20.806 25.472 15.646 1.00 85.88 74 ALA A O 1
ATOM 587 N N . LEU A 1 75 ? 19.390 26.020 14.000 1.00 86.44 75 LEU A N 1
ATOM 588 C CA . LEU A 1 75 ? 18.478 24.896 14.212 1.00 86.44 75 LEU A CA 1
ATOM 589 C C . LEU A 1 75 ? 18.834 23.719 13.295 1.00 86.44 75 LEU A C 1
ATOM 591 O O . LEU A 1 75 ? 18.127 23.449 12.332 1.00 86.44 75 LEU A O 1
ATOM 595 N N . THR A 1 76 ? 19.940 23.030 13.591 1.00 87.00 76 THR A N 1
ATOM 596 C CA . THR A 1 76 ? 20.415 21.871 12.809 1.00 87.00 76 THR A CA 1
ATOM 597 C C . THR A 1 76 ? 19.709 20.557 13.191 1.00 87.00 76 THR A C 1
ATOM 599 O O . THR A 1 76 ? 18.764 20.149 12.524 1.00 87.00 76 THR A O 1
ATOM 602 N N . TRP A 1 77 ? 20.104 19.898 14.286 1.00 90.69 77 TRP A N 1
ATOM 603 C CA . TRP A 1 77 ? 19.572 18.585 14.696 1.00 90.69 77 TRP A CA 1
ATOM 604 C C . TRP A 1 77 ? 18.243 18.656 15.465 1.00 90.69 77 TRP A C 1
ATOM 606 O O . TRP A 1 77 ? 17.568 17.642 15.628 1.00 90.69 77 TRP A O 1
ATOM 616 N N . PHE A 1 78 ? 17.831 19.849 15.909 1.00 93.94 78 PHE A N 1
ATOM 617 C CA . PHE A 1 78 ? 16.563 20.061 16.620 1.00 93.94 78 PHE A CA 1
ATOM 618 C C . PHE A 1 78 ? 15.357 19.496 15.854 1.00 93.94 78 PHE A C 1
ATOM 620 O O . PHE A 1 78 ? 14.504 18.842 16.450 1.00 93.94 78 PHE A O 1
ATOM 627 N N . TRP A 1 79 ? 15.308 19.690 14.533 1.00 93.75 79 TRP A N 1
ATOM 628 C CA . TRP A 1 79 ? 14.197 19.213 13.708 1.00 93.75 79 TRP A CA 1
ATOM 629 C C . TRP A 1 79 ? 14.092 17.687 13.669 1.00 93.75 79 TRP A C 1
ATOM 631 O O . TRP A 1 79 ? 12.977 17.169 13.630 1.00 93.75 79 TRP A O 1
ATOM 641 N N . LEU A 1 80 ? 15.216 16.965 13.745 1.00 94.19 80 LEU A N 1
ATOM 642 C CA . LEU A 1 80 ? 15.220 15.501 13.843 1.00 94.19 80 LEU A CA 1
ATOM 643 C C . LEU A 1 80 ? 14.581 15.032 15.142 1.00 94.19 80 LEU A C 1
ATOM 645 O O . LEU A 1 80 ? 13.742 14.136 15.140 1.00 94.19 80 LEU A O 1
ATOM 649 N N . VAL A 1 81 ? 14.962 15.660 16.254 1.00 95.25 81 VAL A N 1
ATOM 650 C CA . VAL A 1 81 ? 14.438 15.285 17.568 1.00 95.25 81 VAL A CA 1
ATOM 651 C C . VAL A 1 81 ? 12.961 15.635 17.669 1.00 95.25 81 VAL A C 1
ATOM 653 O O . VAL A 1 81 ? 12.172 14.779 18.051 1.00 95.25 81 VAL A O 1
ATOM 656 N N . LEU A 1 82 ? 12.561 16.834 17.235 1.00 96.12 82 LEU A N 1
ATOM 657 C CA . LEU A 1 82 ? 11.160 17.252 17.250 1.00 96.12 82 LEU A CA 1
ATOM 658 C C . LEU A 1 82 ? 10.274 16.304 16.432 1.00 96.12 82 LEU A C 1
ATOM 660 O O . LEU A 1 82 ? 9.227 15.865 16.898 1.00 96.12 82 LEU A O 1
ATOM 664 N N . THR A 1 83 ? 10.679 15.981 15.205 1.00 96.62 83 THR A N 1
ATOM 665 C CA . THR A 1 83 ? 9.895 15.089 14.340 1.00 96.62 83 THR A CA 1
ATOM 666 C C . THR A 1 83 ? 9.907 13.646 14.845 1.00 96.62 83 THR A C 1
ATOM 668 O O . THR A 1 83 ? 8.865 12.994 14.818 1.00 96.62 83 THR A O 1
ATOM 671 N N . GLY A 1 84 ? 11.015 13.171 15.421 1.00 96.50 84 GLY A N 1
ATOM 672 C CA . GLY A 1 84 ? 11.084 11.876 16.105 1.00 96.50 84 GLY A CA 1
ATOM 673 C C . GLY A 1 84 ? 10.168 11.795 17.331 1.00 96.50 84 GLY A C 1
ATOM 674 O O . GLY A 1 84 ? 9.458 10.806 17.522 1.00 96.50 84 GLY A O 1
ATOM 675 N N . GLU A 1 85 ? 10.103 12.860 18.129 1.00 96.81 85 GLU A N 1
ATOM 676 C CA . GLU A 1 85 ? 9.153 12.973 19.237 1.00 96.81 85 GLU A CA 1
ATOM 677 C C . GLU A 1 85 ? 7.707 12.985 18.750 1.00 96.81 85 GLU A C 1
ATOM 679 O O . GLU A 1 85 ? 6.863 12.326 19.356 1.00 96.81 85 GLU A O 1
ATOM 684 N N . LEU A 1 86 ? 7.410 13.669 17.638 1.00 96.62 86 LEU A N 1
ATOM 685 C CA . LEU A 1 86 ? 6.077 13.655 17.033 1.00 96.62 86 LEU A CA 1
ATOM 686 C C . LEU A 1 86 ? 5.660 12.242 16.612 1.00 96.62 86 LEU A C 1
ATOM 688 O O . LEU A 1 86 ? 4.503 11.881 16.830 1.00 96.62 86 LEU A O 1
ATOM 692 N N . VAL A 1 87 ? 6.581 11.420 16.094 1.00 97.06 87 VAL A N 1
ATOM 693 C CA . VAL A 1 87 ? 6.300 10.006 15.787 1.00 97.06 87 VAL A CA 1
ATOM 694 C C . VAL A 1 87 ? 5.872 9.262 17.048 1.00 97.06 87 VAL A C 1
ATOM 696 O O . VAL A 1 87 ? 4.814 8.631 17.064 1.00 97.06 87 VAL A O 1
ATOM 699 N N . ALA A 1 88 ? 6.620 9.386 18.144 1.00 95.50 88 ALA A N 1
ATOM 700 C CA . ALA A 1 88 ? 6.267 8.729 19.401 1.00 95.50 88 ALA A CA 1
ATOM 701 C C . ALA A 1 88 ? 4.957 9.279 20.008 1.00 95.50 88 ALA A C 1
ATOM 703 O O . ALA A 1 88 ? 4.099 8.515 20.465 1.00 95.50 88 ALA A O 1
ATOM 704 N N . ALA A 1 89 ? 4.764 10.598 19.973 1.00 95.12 89 ALA A N 1
ATOM 705 C CA . ALA A 1 89 ? 3.574 11.271 20.485 1.00 95.12 89 ALA A CA 1
ATOM 706 C C . ALA A 1 89 ? 2.317 10.938 19.665 1.00 95.12 89 ALA A C 1
ATOM 708 O O . ALA A 1 89 ? 1.222 10.842 20.226 1.00 95.12 89 ALA A O 1
ATOM 709 N N . SER A 1 90 ? 2.450 10.706 18.357 1.00 95.56 90 SER A N 1
ATOM 710 C CA . SER A 1 90 ? 1.329 10.318 17.496 1.00 95.56 90 SER A CA 1
ATOM 711 C C . SER A 1 90 ? 0.704 8.985 17.923 1.00 95.56 90 SER A C 1
ATOM 713 O O . SER A 1 90 ? -0.516 8.849 17.906 1.00 95.56 90 SER A O 1
ATOM 715 N N . LEU A 1 91 ? 1.506 8.025 18.394 1.00 92.38 91 LEU A N 1
ATOM 716 C CA . LEU A 1 91 ? 1.021 6.707 18.815 1.00 92.38 91 LEU A CA 1
ATOM 717 C C . LEU A 1 91 ? 0.606 6.663 20.289 1.00 92.38 91 LEU A C 1
ATOM 719 O O . LEU A 1 91 ? -0.288 5.903 20.654 1.00 92.38 91 LEU A O 1
ATOM 723 N N . THR A 1 92 ? 1.234 7.472 21.142 1.00 92.69 92 THR A N 1
ATOM 724 C CA . THR A 1 92 ? 1.044 7.393 22.600 1.00 92.69 92 THR A CA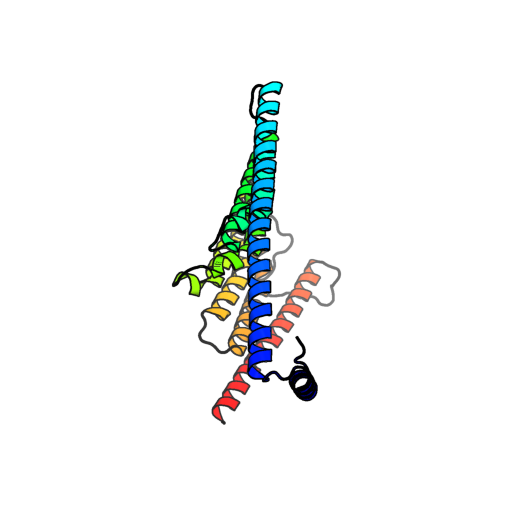 1
ATOM 725 C C . THR A 1 92 ? 0.112 8.468 23.156 1.00 92.69 92 THR A C 1
ATOM 727 O O . THR A 1 92 ? -0.705 8.175 24.030 1.00 92.69 92 THR A O 1
ATOM 730 N N . LEU A 1 93 ? 0.191 9.696 22.637 1.00 92.00 93 LEU A N 1
ATOM 731 C CA . LEU A 1 93 ? -0.524 10.861 23.153 1.00 92.00 93 LEU A CA 1
ATOM 732 C C . LEU A 1 93 ? -1.765 11.179 22.312 1.00 92.00 93 LEU A C 1
ATOM 734 O O . LEU A 1 93 ? -2.864 11.278 22.859 1.00 92.00 93 LEU A O 1
ATOM 738 N N . LEU A 1 94 ? -1.626 11.287 20.987 1.00 92.19 94 LEU A N 1
ATOM 739 C CA . LEU A 1 94 ? -2.706 11.659 20.063 1.00 92.19 94 LEU A CA 1
ATOM 740 C C . LEU A 1 94 ? -4.002 10.826 20.203 1.00 92.19 94 LEU A C 1
ATOM 742 O O . LEU A 1 94 ? -5.070 11.446 20.250 1.00 92.19 94 LEU A O 1
ATOM 746 N N . PRO A 1 95 ? -3.987 9.480 20.361 1.00 89.88 95 PRO A N 1
ATOM 747 C CA . PRO A 1 95 ? -5.231 8.720 20.551 1.00 89.88 95 PRO A CA 1
ATOM 748 C C . PRO A 1 95 ? -5.990 9.093 21.833 1.00 89.88 95 PRO A C 1
ATOM 750 O O . PRO A 1 95 ? -7.203 8.895 21.906 1.00 89.88 95 PRO A O 1
ATOM 753 N N . THR A 1 96 ? -5.307 9.652 22.840 1.00 88.50 96 THR A N 1
ATOM 754 C CA . THR A 1 96 ? -5.936 10.124 24.086 1.00 88.50 96 THR A CA 1
ATOM 755 C C . THR A 1 96 ? -6.528 11.532 23.958 1.00 88.50 96 THR A C 1
ATOM 757 O O . THR A 1 96 ? -7.393 11.914 24.750 1.00 88.50 96 THR A O 1
ATOM 760 N N . LEU A 1 97 ? -6.084 12.308 22.963 1.00 87.38 97 LEU A N 1
ATOM 761 C CA . LEU A 1 97 ? -6.572 13.662 22.681 1.00 87.38 97 LEU A CA 1
ATOM 762 C C . LEU A 1 97 ? -7.853 13.646 21.847 1.00 87.38 97 LEU A C 1
ATOM 764 O O . LEU A 1 97 ? -8.696 14.534 21.972 1.00 87.38 97 LEU A O 1
ATOM 768 N N . VAL A 1 98 ? -7.993 12.635 20.995 1.00 88.44 98 VAL A N 1
ATOM 769 C CA . VAL A 1 98 ? -9.027 12.578 19.971 1.00 88.44 98 VAL A CA 1
ATOM 770 C C . VAL A 1 98 ? -10.217 11.753 20.461 1.00 88.44 98 VAL A C 1
ATOM 772 O O . VAL A 1 98 ? -10.079 10.648 20.982 1.00 88.44 98 VAL A O 1
ATOM 775 N N . GLN A 1 99 ? -11.433 12.276 20.299 1.00 82.44 99 GLN A N 1
ATOM 776 C CA . GLN A 1 99 ? -12.654 11.562 20.698 1.00 82.44 99 GLN A CA 1
ATOM 777 C C . GLN A 1 99 ? -13.313 10.814 19.538 1.00 82.44 99 GLN A C 1
ATOM 779 O O . GLN A 1 99 ? -13.809 9.707 19.729 1.00 82.44 99 GLN A O 1
ATOM 784 N N . LYS A 1 100 ? -13.295 11.397 18.336 1.00 83.06 100 LYS A N 1
ATOM 785 C CA . LYS A 1 100 ? -13.907 10.843 17.121 1.00 83.06 100 LYS A CA 1
ATOM 786 C C . LYS A 1 100 ? -12.818 10.427 16.141 1.00 83.06 100 LYS A C 1
ATOM 788 O O . LYS A 1 100 ? -11.838 11.146 16.015 1.00 83.06 100 LYS A O 1
ATOM 793 N N . ARG A 1 101 ? -13.013 9.317 15.419 1.00 82.62 101 ARG A N 1
ATOM 794 C CA . ARG A 1 101 ? -12.074 8.855 14.375 1.00 82.62 101 ARG A CA 1
ATOM 795 C C . ARG A 1 101 ? -10.651 8.606 14.890 1.00 82.62 101 ARG A C 1
ATOM 797 O O . ARG A 1 101 ? -9.670 8.901 14.216 1.00 82.62 101 ARG A O 1
ATOM 804 N N . ARG A 1 102 ? -10.539 8.082 16.120 1.00 84.12 102 ARG A N 1
ATOM 805 C CA . ARG A 1 102 ? -9.256 7.903 16.825 1.00 84.12 102 ARG A CA 1
ATOM 806 C C . ARG A 1 102 ? -8.229 7.170 15.975 1.00 84.12 102 ARG A C 1
ATOM 808 O O . ARG A 1 102 ? -7.130 7.668 15.812 1.00 84.12 102 ARG A O 1
ATOM 815 N N . ALA A 1 103 ? -8.614 6.032 15.399 1.00 84.44 103 ALA A N 1
ATOM 816 C CA . ALA A 1 103 ? -7.716 5.239 14.571 1.00 84.44 103 ALA A CA 1
ATOM 817 C C . ALA A 1 103 ? -7.236 6.024 13.342 1.00 84.44 103 ALA A C 1
ATOM 819 O O . ALA A 1 103 ? -6.036 6.112 13.120 1.00 84.44 103 ALA A O 1
ATOM 820 N N . ALA A 1 104 ? -8.143 6.652 12.587 1.00 86.31 104 ALA A N 1
ATOM 821 C CA . ALA A 1 104 ? -7.772 7.406 11.391 1.00 86.31 104 ALA A CA 1
ATOM 822 C C . ALA A 1 104 ? -6.881 8.618 11.707 1.00 86.31 104 ALA A C 1
ATOM 824 O O . ALA A 1 104 ? -5.893 8.845 11.016 1.00 86.31 104 ALA A O 1
ATOM 825 N N . VAL A 1 105 ? -7.187 9.370 12.770 1.00 89.94 105 VAL A N 1
ATOM 826 C CA . VAL A 1 105 ? -6.384 10.537 13.171 1.00 89.94 105 VAL A CA 1
ATOM 827 C C . VAL A 1 105 ? 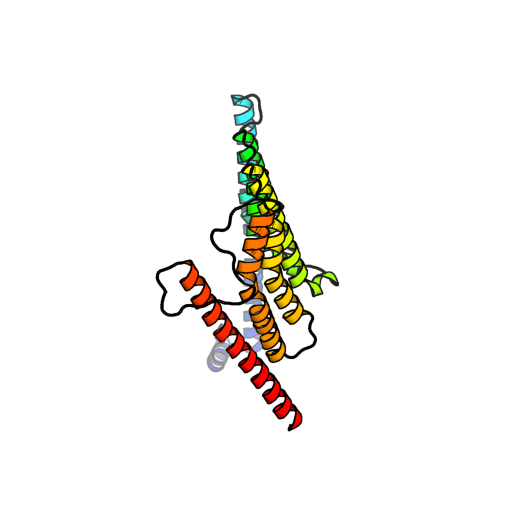-5.029 10.116 13.735 1.00 89.94 105 VAL A C 1
ATOM 829 O O . VAL A 1 105 ? -4.027 10.744 13.418 1.00 89.94 105 VAL A O 1
ATOM 832 N N . THR A 1 106 ? -4.969 9.044 14.527 1.00 92.25 106 THR A N 1
ATOM 833 C CA . THR A 1 106 ? -3.707 8.499 15.043 1.00 92.25 106 THR A CA 1
ATOM 834 C C . THR A 1 106 ? -2.817 7.981 13.920 1.00 92.25 106 THR A C 1
ATOM 836 O O . THR A 1 106 ? -1.643 8.327 13.884 1.00 92.25 106 THR A O 1
ATOM 839 N N . LEU A 1 107 ? -3.369 7.213 12.977 1.00 91.56 107 LEU A N 1
ATOM 840 C CA . LEU A 1 107 ? -2.614 6.692 11.836 1.00 91.56 107 LEU A CA 1
ATOM 841 C C . LEU A 1 107 ? -2.171 7.818 10.898 1.00 91.56 107 LEU A C 1
ATOM 843 O O . LEU A 1 107 ? -1.009 7.861 10.523 1.00 91.56 107 LEU A O 1
ATOM 847 N N . GLY A 1 108 ? -3.053 8.773 10.589 1.00 92.19 108 GLY A N 1
ATOM 848 C CA . GLY A 1 108 ? -2.696 9.941 9.780 1.00 92.19 108 GLY A CA 1
ATOM 849 C C . GLY A 1 108 ? -1.648 10.829 10.454 1.00 92.19 108 GLY A C 1
ATOM 850 O O . GLY A 1 108 ? -0.718 11.285 9.797 1.00 92.19 108 GLY A O 1
ATOM 851 N N . GLY A 1 109 ? -1.757 11.031 11.771 1.00 94.62 109 GLY A N 1
ATOM 852 C CA . GLY A 1 109 ? -0.763 11.752 12.563 1.00 94.62 109 GLY A CA 1
ATOM 853 C C . GLY A 1 109 ? 0.588 11.041 12.580 1.00 94.62 109 GLY A C 1
ATOM 854 O O . GLY A 1 109 ? 1.608 11.696 12.393 1.00 94.62 109 GLY A O 1
ATOM 855 N N . PHE A 1 110 ? 0.589 9.714 12.731 1.00 95.75 110 PHE A N 1
ATOM 856 C CA . PHE A 1 110 ? 1.793 8.889 12.646 1.00 95.75 110 PHE A CA 1
ATOM 857 C C . PHE A 1 110 ? 2.447 8.992 11.269 1.00 95.75 110 PHE A C 1
ATOM 859 O O . PHE A 1 110 ? 3.618 9.356 11.191 1.00 95.75 110 PHE A O 1
ATOM 866 N N . THR A 1 111 ? 1.690 8.767 10.191 1.00 95.62 111 THR A N 1
ATOM 867 C CA . THR A 1 111 ? 2.189 8.897 8.817 1.00 95.62 111 THR A CA 1
ATOM 868 C C . THR A 1 111 ? 2.779 10.284 8.582 1.00 95.62 111 THR A C 1
ATOM 870 O O . THR A 1 111 ? 3.926 10.384 8.172 1.00 95.62 111 THR A O 1
ATOM 873 N N . LEU A 1 112 ? 2.061 11.357 8.932 1.00 96.56 112 LEU A N 1
ATOM 874 C CA . LEU A 1 112 ? 2.564 12.723 8.773 1.00 96.56 112 LEU A CA 1
ATOM 875 C C . LEU A 1 112 ? 3.856 12.963 9.565 1.00 96.56 112 LEU A C 1
ATOM 877 O O . LEU A 1 112 ? 4.804 13.534 9.036 1.00 96.56 112 LEU A O 1
ATOM 881 N N . SER A 1 113 ? 3.905 12.537 10.828 1.00 97.75 113 SER A N 1
ATOM 882 C CA . SER A 1 113 ? 5.102 12.702 11.657 1.00 97.75 113 SER A CA 1
ATOM 883 C C . SER A 1 113 ? 6.302 11.917 11.126 1.00 97.75 113 SER A C 1
ATOM 885 O O . SER A 1 113 ? 7.422 12.417 11.193 1.00 97.75 113 SER A O 1
ATOM 887 N N . LEU A 1 114 ? 6.070 10.733 10.550 1.00 97.81 114 LEU A N 1
ATOM 888 C CA . LEU A 1 114 ? 7.110 9.928 9.924 1.00 97.81 114 LEU A CA 1
ATOM 889 C C . LEU A 1 114 ? 7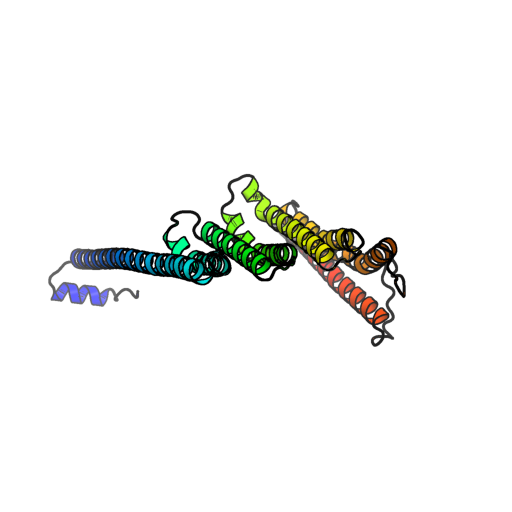.638 10.605 8.656 1.00 97.81 114 LEU A C 1
ATOM 891 O O . LEU A 1 114 ? 8.847 10.719 8.504 1.00 97.81 114 LEU A O 1
ATOM 895 N N . GLU A 1 115 ? 6.758 11.119 7.794 1.00 98.12 115 GLU A N 1
ATOM 896 C CA . GLU A 1 115 ? 7.166 11.867 6.598 1.00 98.12 115 GLU A CA 1
ATOM 897 C C . GLU A 1 115 ? 7.979 13.117 6.962 1.00 98.12 115 GLU A C 1
ATOM 899 O O . GLU A 1 115 ? 9.018 13.390 6.362 1.00 98.12 115 GLU A O 1
ATOM 904 N N . LEU A 1 116 ? 7.569 13.849 8.003 1.00 97.94 116 LEU A N 1
ATOM 905 C CA . LEU A 1 116 ? 8.337 14.988 8.513 1.00 97.94 116 LEU A CA 1
ATOM 906 C C . LEU A 1 116 ? 9.708 14.564 9.055 1.00 97.94 116 LEU A C 1
ATOM 908 O O . LEU A 1 116 ? 10.688 15.278 8.842 1.00 97.94 116 LEU A O 1
ATOM 912 N N . LEU A 1 117 ? 9.794 13.414 9.728 1.00 97.94 117 LEU A N 1
ATOM 913 C CA . LEU A 1 117 ? 11.059 12.866 10.217 1.00 97.94 117 LEU A CA 1
ATOM 914 C C . LEU A 1 117 ? 11.988 12.461 9.071 1.00 97.94 117 LEU A C 1
ATOM 916 O O . LEU A 1 117 ? 13.184 12.758 9.121 1.00 97.94 117 LEU A O 1
ATOM 920 N N . LEU A 1 118 ? 11.458 11.821 8.027 1.00 97.81 118 LEU A N 1
ATOM 921 C CA . LEU A 1 118 ? 12.228 11.472 6.833 1.00 97.81 118 LEU A CA 1
ATOM 922 C C . LEU A 1 118 ? 12.725 12.729 6.118 1.00 97.81 118 LEU A C 1
ATOM 924 O O . LEU A 1 118 ? 13.899 12.795 5.757 1.00 97.81 118 LEU A O 1
ATOM 928 N N . LEU A 1 119 ? 11.880 13.757 5.991 1.00 97.50 119 LEU A N 1
ATOM 929 C CA . LEU A 1 119 ? 12.270 15.042 5.412 1.00 97.50 119 LEU A CA 1
ATOM 930 C C . LEU A 1 119 ? 13.384 15.705 6.227 1.00 97.50 119 LEU A C 1
ATOM 932 O O . LEU A 1 119 ? 14.408 16.092 5.667 1.00 97.50 119 LEU A O 1
ATOM 936 N N . ALA A 1 120 ? 13.220 15.799 7.549 1.00 96.62 120 ALA A N 1
ATOM 937 C CA . ALA A 1 120 ? 14.235 16.360 8.435 1.00 96.62 120 ALA A CA 1
ATOM 938 C C . ALA A 1 120 ? 15.558 15.581 8.346 1.00 96.62 120 ALA A C 1
ATOM 940 O O . ALA A 1 120 ? 16.623 16.191 8.291 1.00 96.62 120 ALA A O 1
ATOM 941 N N . SER A 1 121 ? 15.498 14.249 8.262 1.00 96.56 121 SER A N 1
ATOM 942 C CA . SER A 1 121 ? 16.667 13.369 8.093 1.00 96.56 121 SER A CA 1
ATOM 943 C C . SER A 1 121 ? 17.371 13.586 6.759 1.00 96.56 121 SER A C 1
ATOM 945 O O . SER A 1 121 ? 18.602 13.643 6.706 1.00 96.56 121 SER A O 1
ATOM 947 N N . CYS A 1 122 ? 16.611 13.760 5.681 1.00 96.38 122 CYS A N 1
ATOM 948 C CA . CYS A 1 122 ? 17.153 14.039 4.358 1.00 96.38 122 CYS A CA 1
ATOM 949 C C . CYS A 1 122 ? 17.869 15.391 4.329 1.00 96.38 122 CYS A C 1
ATOM 951 O O . CYS A 1 122 ? 19.027 15.467 3.926 1.00 96.38 122 CYS A O 1
ATOM 953 N N . LEU A 1 123 ? 17.226 16.437 4.856 1.00 95.12 123 LEU A N 1
ATOM 954 C CA . LEU A 1 123 ? 17.813 17.774 4.940 1.00 95.12 123 LEU A CA 1
ATOM 955 C C . LEU A 1 123 ? 19.051 17.806 5.844 1.00 95.12 123 LEU A C 1
ATOM 957 O O . LEU A 1 123 ? 20.041 18.442 5.498 1.00 95.12 123 LEU A O 1
ATOM 961 N N . TYR A 1 124 ? 19.020 17.097 6.975 1.00 93.94 124 TYR A N 1
ATOM 962 C CA . TYR A 1 124 ? 20.151 17.031 7.900 1.00 93.94 124 TYR A CA 1
ATOM 963 C C . TYR A 1 124 ? 21.362 16.306 7.301 1.00 93.94 124 TYR A C 1
ATOM 965 O O . TYR A 1 124 ? 22.495 16.731 7.503 1.00 93.94 124 TYR A O 1
ATOM 973 N N . SER A 1 125 ? 21.129 15.228 6.549 1.00 94.38 125 SER A N 1
ATOM 974 C CA . SER A 1 125 ? 22.193 14.499 5.845 1.00 94.38 125 SER A CA 1
ATOM 975 C C . SER A 1 125 ? 22.684 15.203 4.574 1.00 94.38 125 SER A C 1
ATOM 977 O O . SER A 1 125 ? 23.680 14.772 4.000 1.00 94.38 125 SER A O 1
ATOM 979 N N . GLY A 1 126 ? 22.009 16.273 4.133 1.00 93.56 126 GLY A N 1
ATOM 980 C CA . GLY A 1 126 ? 22.289 16.945 2.862 1.00 93.56 126 GLY A CA 1
ATOM 981 C C . GLY A 1 126 ? 21.948 16.094 1.634 1.00 93.56 126 GLY A C 1
ATOM 982 O O . GLY A 1 126 ? 22.498 16.333 0.563 1.00 93.56 126 GLY A O 1
ATOM 983 N N . GLY A 1 127 ? 21.091 15.083 1.795 1.00 93.38 127 GLY A N 1
ATOM 984 C CA . GLY A 1 127 ? 20.681 14.182 0.723 1.00 93.38 127 GLY A CA 1
ATOM 985 C C . GLY A 1 127 ? 19.450 14.670 -0.042 1.00 93.38 127 GLY A C 1
ATOM 986 O O . GLY A 1 127 ? 18.788 15.637 0.331 1.00 93.38 127 GLY A O 1
ATOM 987 N N . ASP A 1 128 ? 19.109 13.926 -1.086 1.00 94.69 128 ASP A N 1
ATOM 988 C CA . ASP A 1 128 ? 17.968 14.121 -1.989 1.00 94.69 128 ASP A CA 1
ATOM 989 C C . ASP A 1 128 ? 17.045 12.885 -2.053 1.00 94.69 128 ASP A C 1
ATOM 991 O O . ASP A 1 128 ? 16.130 12.810 -2.868 1.00 94.69 128 ASP A O 1
ATOM 995 N N . TRP A 1 129 ? 17.249 11.920 -1.153 1.00 95.31 129 TRP A N 1
ATOM 996 C CA . TRP A 1 129 ? 16.543 10.637 -1.105 1.00 95.31 129 TRP A CA 1
ATOM 997 C C . TRP A 1 129 ? 15.097 10.726 -0.584 1.00 95.31 129 TRP A C 1
ATOM 999 O O . TRP A 1 129 ? 14.348 9.748 -0.671 1.00 95.31 129 TRP A O 1
ATOM 1009 N N . PHE A 1 130 ? 14.678 11.879 -0.045 1.00 96.94 130 PHE A N 1
ATOM 1010 C CA . PHE A 1 130 ? 13.358 12.059 0.570 1.00 96.94 130 PHE A CA 1
ATOM 1011 C C . PHE A 1 130 ? 12.185 11.667 -0.342 1.00 96.94 130 PHE A C 1
ATOM 1013 O O . PHE A 1 130 ? 11.350 10.899 0.127 1.00 96.94 130 PHE A O 1
ATOM 1020 N N . PRO A 1 131 ? 12.085 12.107 -1.614 1.00 95.81 131 PRO A N 1
ATOM 1021 C CA . PRO A 1 131 ? 10.938 11.765 -2.456 1.00 95.81 131 PRO A CA 1
ATOM 1022 C C . PRO A 1 131 ? 10.763 10.254 -2.646 1.00 95.81 131 PRO A C 1
ATOM 1024 O O . PRO A 1 131 ? 9.638 9.759 -2.622 1.00 95.81 131 PRO A O 1
ATOM 1027 N N . MET A 1 132 ? 11.870 9.516 -2.788 1.00 96.12 132 MET A N 1
ATOM 1028 C CA . MET A 1 132 ? 11.847 8.057 -2.900 1.00 96.12 132 MET A CA 1
ATOM 1029 C C . MET A 1 132 ? 11.405 7.410 -1.586 1.00 96.12 132 MET A C 1
ATOM 1031 O O . MET A 1 132 ? 10.512 6.562 -1.595 1.00 96.12 132 MET A O 1
ATOM 1035 N N . ALA A 1 133 ? 11.997 7.822 -0.460 1.00 97.06 133 ALA A N 1
ATOM 1036 C CA . ALA A 1 133 ? 11.634 7.292 0.851 1.00 97.06 133 ALA A CA 1
ATOM 1037 C C . ALA A 1 133 ? 10.166 7.575 1.188 1.00 97.06 133 ALA A C 1
ATOM 1039 O O . ALA A 1 133 ? 9.459 6.644 1.556 1.00 97.06 133 ALA A O 1
ATOM 1040 N N . ALA A 1 134 ? 9.706 8.809 0.971 1.00 97.62 134 ALA A N 1
ATOM 1041 C CA . ALA A 1 134 ? 8.331 9.240 1.194 1.00 97.62 134 ALA A CA 1
ATOM 1042 C C . ALA A 1 134 ? 7.336 8.441 0.348 1.00 97.62 134 ALA A C 1
ATOM 1044 O O . ALA A 1 134 ? 6.334 7.937 0.848 1.00 97.62 134 ALA A O 1
ATOM 1045 N N . ALA A 1 135 ? 7.612 8.263 -0.947 1.00 97.69 135 ALA A N 1
ATOM 1046 C CA . ALA A 1 135 ? 6.744 7.461 -1.801 1.00 97.69 135 ALA A CA 1
ATOM 1047 C C . ALA A 1 135 ? 6.694 5.990 -1.346 1.00 97.69 135 ALA A C 1
ATOM 1049 O O . ALA A 1 135 ? 5.620 5.386 -1.336 1.00 97.69 135 ALA A O 1
ATOM 1050 N N . ALA A 1 136 ? 7.828 5.425 -0.917 1.00 97.62 136 ALA A N 1
ATOM 1051 C CA . ALA A 1 136 ? 7.909 4.046 -0.440 1.00 97.62 136 ALA A CA 1
ATOM 1052 C C . ALA A 1 136 ? 7.156 3.842 0.881 1.00 97.62 136 ALA A C 1
ATOM 1054 O O . ALA A 1 136 ? 6.400 2.877 1.022 1.00 97.62 136 ALA A O 1
ATOM 1055 N N . THR A 1 137 ? 7.325 4.752 1.844 1.00 97.44 137 THR A N 1
ATOM 1056 C CA . THR A 1 137 ? 6.623 4.698 3.130 1.00 97.44 137 THR A CA 1
ATOM 1057 C C . THR A 1 137 ? 5.139 4.955 2.967 1.00 97.44 137 THR A C 1
ATOM 1059 O O . THR A 1 137 ? 4.349 4.210 3.541 1.00 97.44 137 THR A O 1
ATOM 1062 N N . LEU A 1 138 ? 4.727 5.923 2.146 1.00 97.69 138 LEU A N 1
ATOM 1063 C CA . LEU A 1 138 ? 3.311 6.156 1.859 1.00 97.69 138 LEU A CA 1
ATOM 1064 C C . LEU A 1 138 ? 2.659 4.949 1.183 1.00 97.69 138 LEU A C 1
ATOM 1066 O O . LEU A 1 138 ? 1.556 4.582 1.579 1.00 97.69 138 LEU A O 1
ATOM 1070 N N . PHE A 1 139 ? 3.333 4.302 0.228 1.00 97.81 139 PHE A N 1
ATOM 1071 C CA . PHE A 1 139 ? 2.845 3.068 -0.394 1.00 97.81 139 PHE A CA 1
ATOM 1072 C C . PHE A 1 139 ? 2.695 1.933 0.632 1.00 97.81 139 PHE A C 1
ATOM 1074 O O . PHE A 1 139 ? 1.619 1.358 0.778 1.00 97.81 139 PHE A O 1
ATOM 1081 N N . GLY A 1 140 ? 3.734 1.655 1.425 1.00 96.88 140 GLY A N 1
ATOM 1082 C CA . GLY A 1 140 ? 3.684 0.593 2.436 1.00 96.88 140 GLY A CA 1
ATOM 1083 C C . GLY A 1 140 ? 2.649 0.846 3.539 1.00 96.88 140 GLY A C 1
ATOM 1084 O O . GLY A 1 140 ? 1.903 -0.056 3.925 1.00 96.88 140 GLY A O 1
ATOM 1085 N N . LEU A 1 141 ? 2.568 2.080 4.042 1.00 95.62 141 LEU A N 1
ATOM 1086 C CA . LEU A 1 141 ? 1.592 2.471 5.060 1.00 95.62 141 LEU A CA 1
ATOM 1087 C C . LEU A 1 141 ? 0.173 2.517 4.494 1.00 95.62 141 LEU A C 1
ATOM 1089 O O . LEU A 1 141 ? -0.759 2.112 5.189 1.00 95.62 141 LEU A O 1
ATOM 1093 N N . GLY A 1 142 ? 0.003 2.965 3.249 1.00 95.06 142 GLY A N 1
ATOM 1094 C CA . GLY A 1 142 ? -1.262 2.918 2.520 1.00 95.06 142 GLY A CA 1
ATOM 1095 C C . GLY A 1 142 ? -1.813 1.497 2.489 1.00 95.06 142 GLY A C 1
ATOM 1096 O O . GLY A 1 142 ? -2.914 1.251 2.995 1.00 95.06 142 GLY A O 1
ATOM 1097 N N . ALA A 1 143 ? -0.994 0.538 2.051 1.00 93.81 143 ALA A N 1
ATOM 1098 C CA . ALA A 1 143 ? -1.413 -0.850 1.904 1.00 93.81 143 ALA A CA 1
ATOM 1099 C C . ALA A 1 143 ? -1.987 -1.442 3.205 1.00 93.81 143 ALA A C 1
ATOM 1101 O O . ALA A 1 143 ? -2.953 -2.211 3.157 1.00 93.81 143 ALA A O 1
ATOM 1102 N N . ILE A 1 144 ? -1.437 -1.049 4.361 1.00 92.56 144 ILE A N 1
ATOM 1103 C CA . ILE A 1 144 ? -1.817 -1.555 5.689 1.00 92.56 144 ILE A CA 1
ATOM 1104 C C . ILE A 1 144 ? -2.952 -0.730 6.319 1.00 92.56 144 ILE A C 1
ATOM 1106 O O . ILE A 1 144 ? -3.907 -1.286 6.869 1.00 92.56 144 ILE A O 1
ATOM 1110 N N . PHE A 1 145 ? -2.860 0.600 6.280 1.00 89.75 145 PHE A N 1
ATOM 1111 C CA . PHE A 1 145 ? -3.687 1.499 7.093 1.00 89.75 145 PHE A CA 1
ATOM 1112 C C . PHE A 1 145 ? -4.844 2.138 6.334 1.00 89.75 145 PHE A C 1
ATOM 1114 O O . PHE A 1 145 ? -5.871 2.467 6.944 1.00 89.75 145 PHE A O 1
ATOM 1121 N N . LEU A 1 146 ? -4.747 2.257 5.011 1.00 90.00 146 LEU A N 1
ATOM 1122 C CA . LEU A 1 146 ? -5.805 2.837 4.193 1.00 90.00 146 LEU A CA 1
ATOM 1123 C C . LEU A 1 146 ? -7.150 2.096 4.335 1.00 90.00 146 LEU A C 1
ATOM 1125 O O . LEU A 1 146 ? -8.170 2.777 4.456 1.00 90.00 146 LEU A O 1
ATOM 1129 N N . PRO A 1 147 ? -7.223 0.749 4.446 1.00 89.38 147 PRO A N 1
ATOM 1130 C CA . PRO A 1 147 ? -8.492 0.058 4.678 1.00 89.38 147 PRO A CA 1
ATOM 1131 C C . PRO A 1 147 ? -9.202 0.505 5.959 1.00 89.38 147 PRO A C 1
ATOM 1133 O O . PRO A 1 147 ? -10.432 0.578 5.982 1.00 89.38 147 PRO A O 1
ATOM 1136 N N . ALA A 1 148 ? -8.452 0.814 7.023 1.00 86.31 148 ALA A N 1
ATOM 1137 C CA . ALA A 1 148 ? -9.013 1.314 8.274 1.00 86.31 148 ALA A CA 1
ATOM 1138 C C . ALA A 1 148 ? -9.532 2.749 8.113 1.00 86.31 148 ALA A C 1
ATOM 1140 O O . ALA A 1 148 ? -10.661 3.028 8.517 1.00 86.31 148 ALA A O 1
ATOM 1141 N N . ALA A 1 149 ? -8.767 3.622 7.450 1.00 84.88 149 ALA A N 1
ATOM 1142 C CA . ALA A 1 149 ? -9.180 4.997 7.160 1.00 84.88 149 ALA A CA 1
ATOM 1143 C C . ALA A 1 149 ? -10.443 5.049 6.277 1.00 84.88 149 ALA A C 1
ATOM 1145 O O . ALA A 1 149 ? -11.376 5.809 6.543 1.00 84.88 149 ALA A O 1
ATOM 1146 N N . LEU A 1 150 ? -10.533 4.172 5.274 1.00 87.88 150 LEU A N 1
ATOM 1147 C CA . LEU A 1 150 ? -11.670 4.115 4.354 1.00 87.88 150 LEU A CA 1
ATOM 1148 C C . LEU A 1 150 ? -12.968 3.626 5.012 1.00 87.88 150 LEU A C 1
ATOM 1150 O O . LEU A 1 150 ? -14.052 3.845 4.463 1.00 87.88 150 LEU A O 1
ATOM 1154 N N . ARG A 1 151 ? -12.921 2.986 6.192 1.00 85.19 151 ARG A N 1
ATOM 1155 C CA . ARG A 1 151 ? -14.141 2.554 6.904 1.00 85.19 151 ARG A CA 1
ATOM 1156 C C . ARG A 1 151 ? -15.045 3.728 7.259 1.00 85.19 151 ARG A C 1
ATOM 1158 O O . ARG A 1 151 ? -16.262 3.557 7.228 1.00 85.19 151 ARG A O 1
ATOM 1165 N N . GLU A 1 152 ? -14.457 4.886 7.528 1.00 83.44 152 GLU A N 1
ATOM 1166 C CA . GLU A 1 152 ? -15.138 6.068 8.053 1.00 83.44 152 GLU A CA 1
ATOM 1167 C C . GLU A 1 152 ? -15.684 7.009 6.964 1.00 83.44 152 GLU A C 1
ATOM 1169 O O . GLU A 1 152 ? -16.260 8.052 7.292 1.00 83.44 152 GLU A O 1
ATOM 1174 N N . LEU A 1 153 ? -15.520 6.664 5.677 1.00 84.44 153 LEU A N 1
ATOM 1175 C CA . LEU A 1 153 ? -16.018 7.498 4.584 1.00 84.44 153 LEU A CA 1
ATOM 1176 C C . LEU A 1 153 ? -17.558 7.520 4.526 1.00 84.44 153 LEU A C 1
ATOM 1178 O O . LEU A 1 153 ? -18.185 6.453 4.543 1.00 84.44 153 LEU A O 1
ATOM 1182 N N . PRO A 1 154 ? -18.171 8.713 4.388 1.00 87.25 154 PRO A N 1
ATOM 1183 C CA . PRO A 1 154 ? -19.603 8.843 4.153 1.00 87.25 154 PRO A CA 1
ATOM 1184 C C . PRO A 1 154 ? -19.990 8.354 2.747 1.00 87.25 154 PRO A C 1
ATOM 1186 O O . PRO A 1 154 ? -19.153 8.216 1.849 1.00 87.25 154 PRO A O 1
ATOM 1189 N N . ARG A 1 155 ? -21.284 8.096 2.537 1.00 87.56 155 ARG A N 1
ATOM 1190 C CA . ARG A 1 155 ? -21.833 7.850 1.193 1.00 87.56 155 ARG A CA 1
ATOM 1191 C C . ARG A 1 155 ? -21.772 9.139 0.356 1.00 87.56 155 ARG A C 1
ATOM 1193 O O . ARG A 1 155 ? -21.905 10.214 0.939 1.00 87.56 155 ARG A O 1
ATOM 1200 N N . PRO A 1 156 ? -21.565 9.058 -0.974 1.00 85.62 156 PRO A N 1
ATOM 1201 C CA . PRO A 1 156 ? -21.542 7.849 -1.821 1.00 85.62 156 PRO A CA 1
ATOM 1202 C C . PRO A 1 156 ? -20.184 7.124 -1.886 1.00 85.62 156 PRO A C 1
ATOM 1204 O O . PRO A 1 156 ? -20.104 5.962 -2.285 1.00 85.62 156 PRO A O 1
ATOM 1207 N N . LEU A 1 157 ? -19.103 7.771 -1.449 1.00 85.31 157 LEU A N 1
ATOM 1208 C CA . LEU A 1 157 ? -17.746 7.219 -1.538 1.00 85.31 157 LEU A CA 1
ATOM 1209 C C . LEU A 1 157 ? -17.563 5.940 -0.703 1.00 85.31 157 LEU A C 1
ATOM 1211 O O . LEU A 1 157 ? -16.811 5.043 -1.082 1.00 85.31 157 LEU A O 1
ATOM 1215 N N . GLY A 1 158 ? -18.307 5.812 0.398 1.00 84.88 158 GLY A N 1
ATOM 1216 C CA . GLY A 1 158 ? -18.326 4.611 1.231 1.00 84.88 158 GLY A CA 1
ATOM 1217 C C . GLY A 1 158 ? -18.773 3.325 0.514 1.00 84.88 158 GLY A C 1
ATOM 1218 O O . GLY A 1 158 ? -18.503 2.236 1.019 1.00 84.88 158 GLY A O 1
ATOM 1219 N N . GLU A 1 159 ? -19.415 3.411 -0.652 1.00 87.50 159 GLU A N 1
ATOM 1220 C CA . GLU A 1 159 ? -19.803 2.238 -1.456 1.00 87.50 159 GLU A CA 1
ATOM 1221 C C . GLU A 1 159 ? -18.663 1.749 -2.362 1.00 87.50 159 GLU A C 1
ATOM 1223 O O . GLU A 1 159 ? -18.616 0.580 -2.738 1.00 87.50 159 GLU A O 1
ATOM 1228 N N . HIS A 1 160 ? -17.681 2.613 -2.631 1.00 92.19 160 HIS A N 1
ATOM 1229 C CA . HIS A 1 160 ? -16.588 2.372 -3.572 1.00 92.19 160 HIS A CA 1
ATOM 1230 C C . HIS A 1 160 ? -15.239 2.175 -2.861 1.00 92.19 160 HIS A C 1
ATOM 1232 O O . HIS A 1 160 ? -14.187 2.322 -3.473 1.00 92.19 160 HIS A O 1
ATOM 1238 N N . LYS A 1 161 ? -15.240 1.799 -1.571 1.00 92.75 161 LYS A N 1
ATOM 1239 C CA . LYS A 1 161 ? -14.025 1.665 -0.734 1.00 92.75 161 LYS A CA 1
ATOM 1240 C C . LYS A 1 161 ? -12.950 0.774 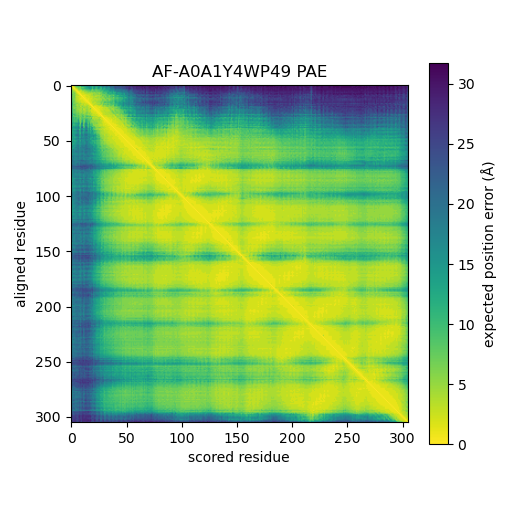-1.354 1.00 92.75 161 LYS A C 1
ATOM 1242 O O . LYS A 1 161 ? -11.779 1.113 -1.287 1.00 92.75 161 LYS A O 1
ATOM 1247 N N . ALA A 1 162 ? -13.338 -0.347 -1.964 1.00 92.62 162 ALA A N 1
ATOM 1248 C CA . ALA A 1 162 ? -12.380 -1.238 -2.616 1.00 92.62 162 ALA A CA 1
ATOM 1249 C C . ALA A 1 162 ? -11.700 -0.554 -3.814 1.00 92.62 162 ALA A C 1
ATOM 1251 O O . ALA A 1 162 ? -10.486 -0.649 -3.956 1.00 92.62 162 ALA A O 1
ATOM 1252 N N . ALA A 1 163 ? -12.474 0.148 -4.651 1.00 94.88 163 ALA A N 1
ATOM 1253 C CA . ALA A 1 163 ? -11.947 0.874 -5.804 1.00 94.88 163 ALA A CA 1
ATOM 1254 C C . ALA A 1 163 ? -11.081 2.066 -5.372 1.00 94.88 163 ALA A C 1
ATOM 1256 O O . ALA A 1 163 ? -10.029 2.294 -5.952 1.00 94.88 163 ALA A O 1
ATOM 1257 N N . LEU A 1 164 ? -11.483 2.785 -4.318 1.00 95.00 164 LEU A N 1
ATOM 1258 C CA . LEU A 1 164 ? -10.692 3.871 -3.733 1.00 95.00 164 LEU A CA 1
ATOM 1259 C C . LEU A 1 164 ? -9.369 3.366 -3.151 1.00 95.00 164 LEU A C 1
ATOM 1261 O O . LEU A 1 164 ? -8.345 4.005 -3.353 1.00 95.00 164 LEU A O 1
ATOM 1265 N N . TYR A 1 165 ? -9.386 2.217 -2.470 1.00 95.50 165 TYR A N 1
ATOM 1266 C CA . TYR A 1 165 ? -8.175 1.563 -1.979 1.00 95.50 165 TYR A CA 1
ATOM 1267 C C . TYR A 1 165 ? -7.241 1.207 -3.135 1.00 95.50 165 TYR A C 1
ATOM 1269 O O . TYR A 1 165 ? -6.123 1.703 -3.187 1.00 95.50 165 TYR A O 1
ATOM 1277 N N . LEU A 1 166 ? -7.718 0.413 -4.102 1.00 96.81 166 LEU A N 1
ATOM 1278 C CA . LEU A 1 166 ? -6.876 -0.032 -5.212 1.00 96.81 166 LEU A CA 1
ATOM 1279 C C . LEU A 1 166 ? -6.398 1.144 -6.078 1.00 96.81 166 LEU A C 1
ATOM 1281 O O . LEU A 1 166 ? -5.269 1.128 -6.558 1.00 96.81 166 LEU A O 1
ATOM 1285 N N . GLY A 1 167 ? -7.224 2.181 -6.242 1.00 97.00 167 GLY A N 1
ATOM 1286 C CA . GLY A 1 167 ? -6.868 3.432 -6.912 1.00 97.00 167 GLY A CA 1
ATOM 1287 C C . GLY A 1 167 ? -5.761 4.196 -6.206 1.00 97.00 167 GLY A C 1
ATOM 1288 O O . GLY A 1 167 ? -4.780 4.560 -6.847 1.00 97.00 167 GLY A O 1
ATOM 1289 N N . ALA A 1 168 ? -5.878 4.397 -4.896 1.00 96.31 168 ALA A N 1
ATOM 1290 C CA . ALA A 1 168 ? -4.837 5.052 -4.116 1.00 96.31 168 ALA A CA 1
ATOM 1291 C C . ALA A 1 168 ? -3.522 4.258 -4.145 1.00 96.31 168 ALA A C 1
ATOM 1293 O O . ALA A 1 168 ? -2.483 4.842 -4.431 1.00 96.31 168 ALA A O 1
ATOM 1294 N N . GLU A 1 169 ? -3.568 2.935 -3.955 1.00 97.44 169 GLU A N 1
ATOM 1295 C CA . GLU A 1 169 ? -2.379 2.073 -4.038 1.00 97.44 169 GLU A CA 1
ATOM 1296 C C . GLU A 1 169 ? -1.752 2.076 -5.437 1.00 97.44 169 GLU A C 1
ATOM 1298 O O . GLU A 1 169 ? -0.534 2.110 -5.569 1.00 97.44 169 GLU A O 1
ATOM 1303 N N . THR A 1 170 ? -2.569 2.109 -6.496 1.00 97.81 170 THR A N 1
ATOM 1304 C CA . THR A 1 170 ? -2.081 2.238 -7.880 1.00 97.81 170 THR A CA 1
ATOM 1305 C C . THR A 1 170 ? -1.313 3.548 -8.068 1.00 97.81 170 THR A C 1
ATOM 1307 O O . THR A 1 170 ? -0.229 3.550 -8.650 1.00 97.81 170 THR A O 1
ATOM 1310 N N . LEU A 1 171 ? -1.852 4.663 -7.564 1.00 97.69 171 LEU A N 1
ATOM 1311 C CA . LEU A 1 171 ? -1.205 5.974 -7.652 1.00 97.69 171 LEU A CA 1
ATOM 1312 C C . LEU A 1 171 ? 0.078 6.034 -6.819 1.00 97.69 171 LEU A C 1
ATOM 1314 O O . LEU A 1 171 ? 1.084 6.546 -7.304 1.00 97.69 171 LEU A O 1
ATOM 1318 N N . LEU A 1 172 ? 0.062 5.485 -5.602 1.00 97.75 172 LEU A N 1
ATOM 1319 C CA . LEU A 1 172 ? 1.232 5.417 -4.725 1.00 97.75 172 LEU A CA 1
ATOM 1320 C C . LEU A 1 172 ? 2.337 4.542 -5.321 1.00 97.75 172 LEU A C 1
ATOM 1322 O O . LEU A 1 172 ? 3.498 4.941 -5.303 1.00 97.75 172 LEU A O 1
ATOM 1326 N N . LEU A 1 173 ? 1.986 3.407 -5.931 1.00 98.06 173 LEU A N 1
ATOM 1327 C CA . LEU A 1 173 ? 2.940 2.569 -6.654 1.00 98.06 173 LEU A CA 1
ATOM 1328 C C . LEU A 1 173 ? 3.553 3.317 -7.847 1.00 98.06 173 LEU A C 1
ATOM 1330 O O . LEU A 1 173 ? 4.765 3.282 -8.034 1.00 98.06 173 LEU A O 1
ATOM 1334 N N . CYS A 1 174 ? 2.746 4.040 -8.631 1.00 97.12 174 CYS A N 1
ATOM 1335 C CA . CYS A 1 174 ? 3.262 4.853 -9.737 1.00 97.12 174 CYS A CA 1
ATOM 1336 C C . CYS A 1 174 ? 4.181 5.980 -9.241 1.00 97.12 174 CYS A C 1
ATOM 1338 O O . CYS A 1 174 ? 5.219 6.231 -9.850 1.00 97.12 174 CYS A O 1
ATOM 1340 N N . ALA A 1 175 ? 3.826 6.635 -8.131 1.00 97.19 175 ALA A N 1
ATOM 1341 C CA . ALA A 1 175 ? 4.648 7.665 -7.504 1.00 97.19 175 ALA A CA 1
ATOM 1342 C C . ALA A 1 175 ? 5.979 7.098 -6.990 1.00 97.19 175 ALA A C 1
ATOM 1344 O O . ALA A 1 175 ? 7.016 7.726 -7.186 1.00 97.19 175 ALA A O 1
ATOM 1345 N N . LEU A 1 176 ? 5.968 5.899 -6.399 1.00 97.62 176 LEU A N 1
ATOM 1346 C CA . LEU A 1 176 ? 7.172 5.188 -5.967 1.00 97.62 176 LEU A CA 1
ATOM 1347 C C . LEU A 1 176 ? 8.084 4.848 -7.145 1.00 97.62 176 LEU A C 1
ATOM 1349 O O . LEU A 1 176 ? 9.284 5.095 -7.075 1.00 97.62 176 LEU A O 1
ATOM 1353 N N . LEU A 1 177 ? 7.530 4.320 -8.237 1.00 97.00 177 LEU A N 1
ATOM 1354 C CA . LEU A 1 177 ? 8.310 4.017 -9.439 1.00 97.00 177 LEU A CA 1
ATOM 1355 C C . LEU A 1 177 ? 8.915 5.282 -10.051 1.00 97.00 177 LEU A C 1
ATOM 1357 O O . LEU A 1 177 ? 10.094 5.294 -10.390 1.00 97.00 177 LEU A O 1
ATOM 1361 N N . TRP A 1 178 ? 8.140 6.363 -10.136 1.00 96.00 178 TRP A N 1
ATOM 1362 C CA . TRP A 1 178 ? 8.643 7.647 -10.615 1.00 96.00 178 TRP A CA 1
ATOM 1363 C C . TRP A 1 178 ? 9.766 8.197 -9.727 1.00 96.00 178 TRP A C 1
ATOM 1365 O O . TRP A 1 178 ? 10.829 8.553 -10.232 1.00 96.00 178 TRP A O 1
ATOM 1375 N N . ALA A 1 179 ? 9.558 8.226 -8.408 1.00 96.50 179 ALA A N 1
ATOM 1376 C CA . ALA A 1 179 ? 10.545 8.724 -7.457 1.00 96.50 179 ALA A CA 1
ATOM 1377 C C . ALA A 1 179 ? 11.813 7.858 -7.440 1.00 96.50 179 ALA A C 1
ATOM 1379 O O . ALA A 1 179 ? 12.917 8.392 -7.372 1.00 96.50 179 ALA A O 1
ATOM 1380 N N . GLY A 1 180 ? 11.666 6.535 -7.554 1.00 96.19 180 GLY A N 1
ATOM 1381 C CA . GLY A 1 180 ? 12.780 5.599 -7.671 1.00 96.19 180 GLY A CA 1
ATOM 1382 C C . GLY A 1 180 ? 13.604 5.840 -8.933 1.00 96.19 180 GLY A C 1
ATOM 1383 O O . GLY A 1 180 ? 14.820 5.965 -8.838 1.00 96.19 180 GLY A O 1
ATOM 1384 N N . ALA A 1 181 ? 12.954 5.984 -10.092 1.00 95.12 181 ALA A N 1
ATOM 1385 C CA . ALA A 1 181 ? 13.641 6.279 -11.348 1.00 95.12 181 ALA A CA 1
ATOM 1386 C C . ALA A 1 181 ? 14.376 7.623 -11.302 1.00 95.12 181 ALA A C 1
ATOM 1388 O O . ALA A 1 181 ? 15.545 7.689 -11.682 1.00 95.12 181 ALA A O 1
ATOM 1389 N N . ALA A 1 182 ? 13.715 8.663 -10.778 1.00 94.38 182 ALA A N 1
ATOM 1390 C CA . ALA A 1 182 ? 14.299 9.989 -10.611 1.00 94.38 182 ALA A CA 1
ATOM 1391 C C . ALA A 1 182 ? 15.525 9.963 -9.685 1.00 94.38 182 ALA A C 1
ATOM 1393 O O . ALA A 1 182 ? 16.539 10.575 -10.005 1.00 94.38 182 ALA A O 1
ATOM 1394 N N . TYR A 1 183 ? 15.455 9.218 -8.579 1.00 94.00 183 TYR A N 1
ATOM 1395 C CA . TYR A 1 183 ? 16.559 9.083 -7.630 1.00 94.00 183 TYR A CA 1
ATOM 1396 C C . TYR A 1 183 ? 17.741 8.288 -8.202 1.00 94.00 183 TYR A C 1
ATOM 1398 O O . TYR A 1 183 ? 18.891 8.675 -8.029 1.00 94.00 183 TYR A O 1
ATOM 1406 N N . SER A 1 184 ? 17.477 7.192 -8.920 1.00 93.00 184 SER A N 1
ATOM 1407 C CA . SER A 1 184 ? 18.537 6.383 -9.538 1.00 93.00 184 SER A CA 1
ATOM 1408 C C . SER A 1 184 ? 19.087 6.962 -10.848 1.00 93.00 184 SER A C 1
ATOM 1410 O O . SER A 1 184 ? 20.021 6.390 -11.403 1.00 93.00 184 SER A O 1
ATOM 1412 N N . GLY A 1 185 ? 18.494 8.042 -11.373 1.00 91.00 185 GLY A N 1
ATOM 1413 C CA . GLY A 1 185 ? 18.821 8.591 -12.693 1.00 91.00 185 GLY A CA 1
ATOM 1414 C C . GLY A 1 185 ? 18.588 7.591 -13.827 1.00 91.00 185 GLY A C 1
ATOM 1415 O O . GLY A 1 185 ? 19.376 7.531 -14.763 1.00 91.00 185 GLY A O 1
ATOM 1416 N N . ALA A 1 186 ? 17.564 6.746 -13.696 1.00 89.00 186 ALA A N 1
ATOM 1417 C CA . ALA A 1 186 ? 17.380 5.598 -14.567 1.00 89.00 186 ALA A CA 1
ATOM 1418 C C . ALA A 1 186 ? 16.302 5.834 -15.627 1.00 89.00 186 ALA A C 1
ATOM 1420 O O . ALA A 1 186 ? 15.230 6.365 -15.340 1.00 89.00 186 ALA A O 1
ATOM 1421 N N . ASP A 1 187 ? 16.559 5.334 -16.833 1.00 90.06 187 ASP A N 1
ATOM 1422 C CA . ASP A 1 187 ? 15.736 5.611 -18.016 1.00 90.06 187 ASP A CA 1
ATOM 1423 C C . ASP A 1 187 ? 14.528 4.669 -18.171 1.00 90.06 187 ASP A C 1
ATOM 1425 O O . ASP A 1 187 ? 13.802 4.733 -19.158 1.00 90.06 187 ASP A O 1
ATOM 1429 N N . TRP A 1 188 ? 14.279 3.785 -17.197 1.00 90.88 188 TRP A N 1
ATOM 1430 C CA . TRP A 1 188 ? 13.203 2.789 -17.270 1.00 90.88 188 TRP A CA 1
ATOM 1431 C C . TRP A 1 188 ? 11.800 3.349 -16.972 1.00 90.88 188 TRP A C 1
ATOM 1433 O O . TRP A 1 188 ? 10.805 2.627 -17.118 1.00 90.88 188 TRP A O 1
ATOM 1443 N N . PHE A 1 189 ? 11.688 4.614 -16.546 1.00 92.44 189 PHE A N 1
ATOM 1444 C CA . PHE A 1 189 ? 10.420 5.305 -16.293 1.00 92.44 189 PHE A CA 1
ATOM 1445 C C . PHE A 1 189 ? 10.321 6.578 -17.153 1.00 92.44 189 PHE A C 1
ATOM 1447 O O . PHE A 1 189 ? 11.228 7.404 -17.120 1.00 92.44 189 PHE A O 1
ATOM 1454 N N . PRO A 1 190 ? 9.213 6.803 -17.884 1.00 92.56 190 PRO A N 1
ATOM 1455 C CA . PRO A 1 190 ? 7.962 6.049 -17.820 1.00 92.56 190 PRO A CA 1
ATOM 1456 C C . PRO A 1 190 ? 7.982 4.713 -18.577 1.00 92.56 190 PRO A C 1
ATOM 1458 O O . PRO A 1 190 ? 7.179 3.843 -18.256 1.00 92.56 190 PRO A O 1
ATOM 1461 N N . LEU A 1 191 ? 8.869 4.507 -19.549 1.00 93.12 191 LEU A N 1
ATOM 1462 C CA . LEU A 1 191 ? 8.885 3.308 -20.393 1.00 93.12 191 LEU A CA 1
ATOM 1463 C C . LEU A 1 191 ? 10.165 2.498 -20.129 1.00 93.12 191 LEU A C 1
ATOM 1465 O O . LEU A 1 191 ? 11.237 3.087 -20.198 1.00 93.12 191 LEU A O 1
ATOM 1469 N N . PRO A 1 192 ? 10.097 1.180 -19.852 1.00 93.56 192 PRO A N 1
ATOM 1470 C CA . PRO A 1 192 ? 8.931 0.288 -19.902 1.00 93.56 192 PRO A CA 1
ATOM 1471 C C . PRO A 1 192 ? 8.062 0.225 -18.634 1.00 93.56 192 PRO A C 1
ATOM 1473 O O . PRO A 1 192 ? 6.995 -0.396 -18.660 1.00 93.56 192 PRO A O 1
ATOM 1476 N N . ALA A 1 193 ? 8.496 0.804 -17.514 1.00 94.44 193 ALA A N 1
ATOM 1477 C CA . ALA A 1 193 ? 7.965 0.425 -16.204 1.00 94.44 193 ALA A CA 1
ATOM 1478 C C . ALA A 1 193 ? 6.511 0.838 -15.947 1.00 94.44 193 ALA A C 1
ATOM 1480 O O . ALA A 1 193 ? 5.754 0.048 -15.382 1.00 94.44 193 ALA A O 1
ATOM 1481 N N . LEU A 1 194 ? 6.086 2.037 -16.358 1.00 95.81 194 LEU A N 1
ATOM 1482 C CA . LEU A 1 194 ? 4.715 2.512 -16.143 1.00 95.81 194 LEU A CA 1
ATOM 1483 C C . LEU A 1 194 ? 3.681 1.637 -16.873 1.00 95.81 194 LEU A C 1
ATOM 1485 O O . LEU A 1 194 ? 2.800 1.102 -16.198 1.00 95.81 194 LEU A O 1
ATOM 1489 N N . PRO A 1 195 ? 3.760 1.418 -18.203 1.00 96.88 195 PRO A N 1
ATOM 1490 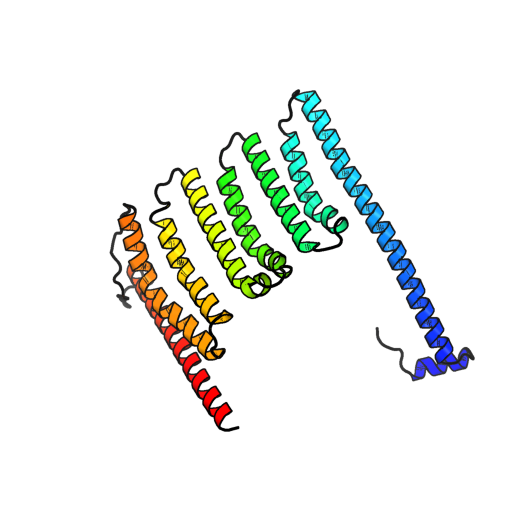C CA . PRO A 1 195 ? 2.806 0.543 -18.879 1.00 96.88 195 PRO A CA 1
ATOM 1491 C C . PRO A 1 195 ? 2.912 -0.911 -18.408 1.00 96.88 195 PRO A C 1
ATOM 1493 O O . PRO A 1 195 ? 1.882 -1.573 -18.308 1.00 96.88 195 PRO A O 1
ATOM 1496 N N . GLY A 1 196 ? 4.108 -1.398 -18.052 1.00 96.38 196 GLY A N 1
ATOM 1497 C CA . GLY A 1 196 ? 4.278 -2.739 -17.482 1.00 96.38 196 GLY A CA 1
ATOM 1498 C C . GLY A 1 196 ? 3.555 -2.893 -16.143 1.00 96.38 196 GLY A C 1
ATOM 1499 O O . GLY A 1 196 ? 2.857 -3.880 -15.914 1.00 96.38 196 GLY A O 1
ATOM 1500 N N . THR A 1 197 ? 3.635 -1.872 -15.291 1.00 96.88 197 THR A N 1
ATOM 1501 C CA . THR A 1 197 ? 2.943 -1.826 -13.996 1.00 96.88 197 THR A CA 1
ATOM 1502 C C . THR A 1 197 ? 1.432 -1.730 -14.170 1.00 96.88 197 THR A C 1
ATOM 1504 O O . THR A 1 197 ? 0.695 -2.481 -13.537 1.00 96.88 197 THR A O 1
ATOM 1507 N N . LEU A 1 198 ? 0.948 -0.855 -15.058 1.00 96.94 198 LEU A N 1
ATOM 1508 C CA . LEU A 1 198 ? -0.484 -0.731 -15.352 1.00 96.94 198 LEU A CA 1
ATOM 1509 C C . LEU A 1 198 ? -1.056 -2.018 -15.956 1.00 96.94 198 LEU A C 1
ATOM 1511 O O . LEU A 1 198 ? -2.166 -2.416 -15.605 1.00 96.94 198 LEU A O 1
ATOM 1515 N N . PHE A 1 199 ? -0.285 -2.700 -16.808 1.00 97.25 199 PHE A N 1
ATOM 1516 C CA . PHE A 1 199 ? -0.628 -4.030 -17.298 1.00 97.25 199 PHE A CA 1
ATOM 1517 C C . PHE A 1 199 ? -0.706 -5.035 -16.140 1.00 97.25 199 PHE A C 1
ATOM 1519 O O . PHE A 1 199 ? -1.732 -5.688 -15.983 1.00 97.25 199 PHE A O 1
ATOM 1526 N N . GLY A 1 200 ? 0.302 -5.092 -15.262 1.00 96.38 200 GLY A N 1
ATOM 1527 C CA . GLY A 1 200 ? 0.287 -5.918 -14.046 1.00 96.38 200 GLY A CA 1
ATOM 1528 C C . GLY A 1 200 ? -0.941 -5.689 -13.158 1.00 96.38 200 GLY A C 1
ATOM 1529 O O . GLY A 1 200 ? -1.562 -6.636 -12.673 1.00 96.38 200 GLY A O 1
ATOM 1530 N N . LEU A 1 201 ? -1.339 -4.427 -12.993 1.00 97.25 201 LEU A N 1
ATOM 1531 C CA . LEU A 1 201 ? -2.502 -4.017 -12.205 1.00 97.25 201 LEU A CA 1
ATOM 1532 C C . LEU A 1 201 ? -3.844 -4.302 -12.892 1.00 97.25 201 LEU A C 1
ATOM 1534 O O . LEU A 1 201 ? -4.873 -4.327 -12.211 1.00 97.25 201 LEU A O 1
ATOM 1538 N N . ALA A 1 202 ? -3.863 -4.567 -14.202 1.00 96.88 202 ALA A N 1
ATOM 1539 C CA . ALA A 1 202 ? -5.092 -4.848 -14.938 1.00 96.88 202 ALA A CA 1
ATOM 1540 C C . ALA A 1 202 ? -5.840 -6.063 -14.369 1.00 96.88 202 ALA A C 1
ATOM 1542 O O . ALA A 1 202 ? -7.067 -6.034 -14.275 1.00 96.88 202 ALA A O 1
ATOM 1543 N N . LEU A 1 203 ? -5.123 -7.104 -13.925 1.00 96.62 203 LEU A N 1
ATOM 1544 C CA . LEU A 1 203 ? -5.739 -8.289 -13.323 1.00 96.62 203 LEU A CA 1
ATOM 1545 C C . LEU A 1 203 ? -6.380 -7.994 -11.947 1.00 96.62 203 LEU A C 1
ATOM 1547 O O . LEU A 1 203 ? -7.568 -8.291 -11.788 1.00 96.62 203 LEU A O 1
ATOM 1551 N N . PRO A 1 204 ? -5.685 -7.384 -10.962 1.00 97.00 204 PRO A N 1
ATOM 1552 C CA . PRO A 1 204 ? -6.310 -6.914 -9.722 1.00 97.00 204 PRO A CA 1
ATOM 1553 C C . PRO A 1 204 ? -7.543 -6.031 -9.948 1.00 97.00 204 PRO A C 1
ATOM 1555 O O . PRO A 1 204 ? -8.572 -6.235 -9.296 1.00 97.00 204 PRO A O 1
ATOM 1558 N N . TRP A 1 205 ? -7.475 -5.093 -10.899 1.00 97.88 205 TRP A N 1
ATOM 1559 C CA . TRP A 1 205 ? -8.608 -4.240 -11.260 1.00 97.88 205 TRP A CA 1
ATOM 1560 C C . TRP A 1 205 ? -9.766 -5.035 -11.862 1.00 97.88 205 TRP A C 1
ATOM 1562 O O . TRP A 1 205 ? -10.906 -4.857 -11.434 1.00 97.88 205 TRP A O 1
ATOM 1572 N N . ALA A 1 206 ? -9.500 -5.957 -12.790 1.00 96.94 206 ALA A N 1
ATOM 1573 C CA . ALA A 1 206 ? -10.522 -6.829 -13.363 1.00 96.94 206 ALA A CA 1
ATOM 1574 C C . ALA A 1 206 ? -11.222 -7.660 -12.276 1.00 96.94 206 ALA A C 1
ATOM 1576 O O . ALA A 1 206 ? -12.451 -7.670 -12.199 1.00 96.94 206 ALA A O 1
ATOM 1577 N N . CYS A 1 207 ? -10.455 -8.285 -11.378 1.00 96.88 207 CYS A N 1
ATOM 1578 C CA . CYS A 1 207 ? -10.989 -9.035 -10.242 1.00 96.88 207 CYS A CA 1
ATOM 1579 C C . CYS A 1 207 ? -11.860 -8.158 -9.335 1.00 96.88 207 CYS A C 1
ATOM 1581 O O . CYS A 1 207 ? -12.957 -8.566 -8.948 1.00 96.88 207 CYS A O 1
ATOM 1583 N N . LEU A 1 208 ? -11.416 -6.940 -9.019 1.00 96.94 208 LEU A N 1
ATOM 1584 C CA . LEU A 1 208 ? -12.195 -5.989 -8.229 1.00 96.94 208 LEU A CA 1
ATOM 1585 C C . LEU A 1 208 ? -13.525 -5.657 -8.909 1.00 96.94 208 LEU A C 1
ATOM 1587 O O . LEU A 1 208 ? -14.573 -5.715 -8.257 1.00 96.94 208 LEU A O 1
ATOM 1591 N N . LEU A 1 209 ? -13.491 -5.342 -10.206 1.00 9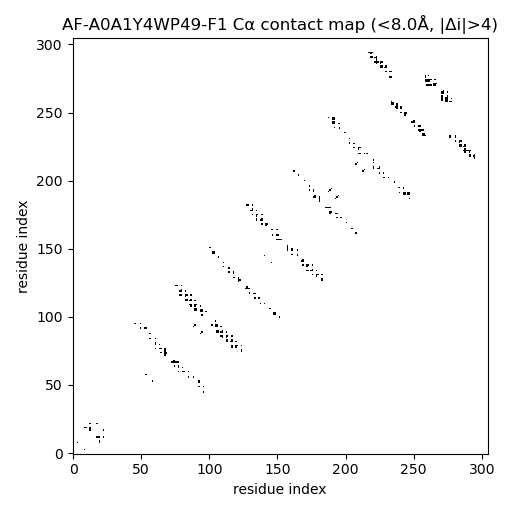6.06 209 LEU A N 1
ATOM 1592 C CA . LEU A 1 209 ? -14.674 -4.982 -10.981 1.00 96.06 209 LEU A CA 1
ATOM 1593 C C . LEU A 1 209 ? -15.688 -6.131 -11.034 1.00 96.06 209 LEU A C 1
ATOM 1595 O O . LEU A 1 209 ? -16.873 -5.930 -10.758 1.00 96.06 209 LEU A O 1
ATOM 1599 N N . ILE A 1 210 ? -15.213 -7.353 -11.277 1.00 96.38 210 ILE A N 1
ATOM 1600 C CA . ILE A 1 210 ? -16.030 -8.573 -11.281 1.00 96.38 210 ILE A CA 1
ATOM 1601 C C . ILE A 1 210 ? -16.641 -8.827 -9.898 1.00 96.38 210 ILE A C 1
ATOM 1603 O O . ILE A 1 210 ? -17.842 -9.071 -9.766 1.00 96.38 210 ILE A O 1
ATOM 1607 N N . ILE A 1 211 ? -15.837 -8.767 -8.836 1.00 95.62 211 ILE A N 1
ATOM 1608 C CA . ILE A 1 211 ? -16.292 -9.126 -7.490 1.00 95.62 211 ILE A CA 1
ATOM 1609 C C . ILE A 1 211 ? -17.294 -8.103 -6.951 1.00 95.62 211 ILE A C 1
ATOM 1611 O O . ILE A 1 211 ? -18.294 -8.492 -6.336 1.00 95.62 211 ILE A O 1
ATOM 1615 N N . ARG A 1 212 ? -17.041 -6.806 -7.153 1.00 94.12 212 ARG A N 1
ATOM 1616 C CA . ARG A 1 212 ? -17.828 -5.730 -6.534 1.00 94.12 212 ARG A CA 1
ATOM 1617 C C . ARG A 1 212 ? -18.972 -5.220 -7.394 1.00 94.12 212 ARG A C 1
ATOM 1619 O O . ARG A 1 212 ? -20.028 -4.959 -6.829 1.00 94.12 212 ARG A O 1
ATOM 1626 N N . TYR A 1 213 ? -18.791 -5.119 -8.707 1.00 93.56 213 TYR A N 1
ATOM 1627 C CA . TYR A 1 213 ? -19.744 -4.421 -9.574 1.00 93.56 213 TYR A CA 1
ATOM 1628 C C . TYR A 1 213 ? -20.499 -5.342 -10.535 1.00 93.56 213 TYR A C 1
ATOM 1630 O O . TYR A 1 213 ? -21.570 -4.964 -11.000 1.00 93.56 213 TYR A O 1
ATOM 1638 N N . ALA A 1 214 ? -20.018 -6.562 -10.806 1.00 93.69 214 ALA A N 1
ATOM 1639 C CA . ALA A 1 214 ? -20.753 -7.470 -11.683 1.00 93.69 214 ALA A CA 1
ATOM 1640 C C . ALA A 1 214 ? -21.981 -8.089 -10.967 1.00 93.69 214 ALA A C 1
ATOM 1642 O O . ALA A 1 214 ? -21.828 -8.706 -9.899 1.00 93.69 214 ALA A O 1
ATOM 1643 N N . PRO A 1 215 ? -23.193 -7.997 -11.556 1.00 93.06 215 PRO A N 1
ATOM 1644 C CA . PRO A 1 215 ? -24.433 -8.536 -10.991 1.00 93.06 215 PRO A CA 1
ATOM 1645 C C . PRO A 1 215 ? -24.573 -10.045 -11.265 1.00 93.06 215 PRO A C 1
ATOM 1647 O O . PRO A 1 215 ? -25.564 -10.518 -11.814 1.00 93.06 215 PRO A O 1
ATOM 1650 N N . ILE A 1 216 ? -23.549 -10.822 -10.911 1.00 93.31 216 ILE A N 1
ATOM 1651 C CA . ILE A 1 216 ? -23.483 -12.275 -11.129 1.00 93.31 216 ILE A CA 1
ATOM 1652 C C . ILE A 1 216 ? -23.300 -13.028 -9.804 1.00 93.31 216 ILE A C 1
ATOM 1654 O O . ILE A 1 216 ? -22.812 -12.481 -8.814 1.00 93.31 216 ILE A O 1
ATOM 1658 N N . GLY A 1 217 ? -23.709 -14.299 -9.775 1.00 93.00 217 GLY A N 1
ATOM 1659 C CA . GLY A 1 217 ? -23.605 -15.146 -8.581 1.00 93.00 217 GLY A CA 1
ATOM 1660 C C . GLY A 1 217 ? -22.150 -15.419 -8.158 1.00 93.00 217 GLY A C 1
ATOM 1661 O O . GLY A 1 217 ? -21.245 -15.309 -8.983 1.00 93.00 217 GLY A O 1
ATOM 1662 N N . PRO A 1 218 ? -21.899 -15.826 -6.900 1.00 93.12 218 PRO A N 1
ATOM 1663 C CA . PRO A 1 218 ? -20.545 -15.972 -6.351 1.00 93.12 218 PRO A CA 1
ATOM 1664 C C . PRO A 1 218 ? -19.671 -16.966 -7.132 1.00 93.12 218 PRO A C 1
ATOM 1666 O O . PRO A 1 218 ? -18.517 -16.669 -7.425 1.00 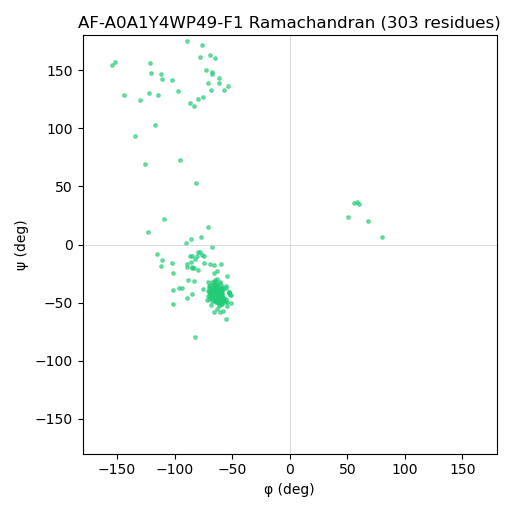93.12 218 PRO A O 1
ATOM 1669 N N . TRP A 1 219 ? -20.230 -18.105 -7.552 1.00 95.00 219 TRP A N 1
ATOM 1670 C CA . TRP A 1 219 ? -19.516 -19.083 -8.382 1.00 95.00 219 TRP A CA 1
ATOM 1671 C C . TRP A 1 219 ? -19.179 -18.549 -9.781 1.00 95.00 219 TRP A C 1
ATOM 1673 O O . TRP A 1 219 ? -18.095 -18.814 -10.294 1.00 95.00 219 TRP A O 1
ATOM 1683 N N . TRP A 1 220 ? -20.063 -17.735 -10.368 1.00 95.19 220 TRP A N 1
ATOM 1684 C CA . TRP A 1 220 ? -19.788 -17.045 -11.631 1.00 95.19 220 TRP A CA 1
ATOM 1685 C C . TRP A 1 220 ? -18.718 -15.960 -11.472 1.00 95.19 220 TRP A C 1
ATOM 1687 O O . TRP A 1 220 ? -17.899 -15.803 -12.370 1.00 95.19 220 TRP A O 1
ATOM 1697 N N . LYS A 1 221 ? -18.664 -15.260 -10.328 1.00 96.38 221 LYS A N 1
ATOM 1698 C CA . LYS A 1 221 ? -17.567 -14.328 -10.005 1.00 96.38 221 LYS A CA 1
ATOM 1699 C C . LYS A 1 221 ? -16.230 -15.058 -9.929 1.00 96.38 221 LYS A C 1
ATOM 1701 O O . LYS A 1 221 ? -15.270 -14.613 -10.544 1.00 96.38 221 LYS A O 1
ATOM 1706 N N . GLY A 1 222 ? -16.187 -16.199 -9.235 1.00 95.81 222 GLY A N 1
ATOM 1707 C CA . GLY A 1 222 ? -14.995 -17.049 -9.168 1.00 95.81 222 GLY A CA 1
ATOM 1708 C C . GLY A 1 222 ? -14.530 -17.502 -10.553 1.00 95.81 222 GLY A C 1
ATOM 1709 O O . GLY A 1 222 ? -13.373 -17.293 -10.908 1.00 95.81 222 GLY A O 1
ATOM 1710 N N . ALA A 1 223 ? -15.449 -18.028 -11.369 1.00 96.88 223 ALA A N 1
ATOM 1711 C CA . ALA A 1 223 ? -15.150 -18.431 -12.742 1.00 96.88 223 ALA A CA 1
ATOM 1712 C C . ALA A 1 223 ? -14.640 -17.258 -13.600 1.00 96.88 223 ALA A C 1
ATOM 1714 O O . ALA A 1 223 ? -13.669 -17.417 -14.333 1.00 96.88 223 ALA A O 1
ATOM 1715 N N . ALA A 1 224 ? -15.248 -16.075 -13.482 1.00 97.06 224 ALA A N 1
ATOM 1716 C CA . ALA A 1 224 ? -14.845 -14.889 -14.233 1.00 97.06 224 ALA A CA 1
ATOM 1717 C C . ALA A 1 224 ? -13.462 -14.358 -13.812 1.00 97.06 224 ALA A C 1
ATOM 1719 O O . ALA A 1 224 ? -12.663 -14.025 -14.682 1.00 97.06 224 ALA A O 1
ATOM 1720 N N . CYS A 1 225 ? -13.139 -14.323 -12.513 1.00 97.69 225 CYS A N 1
ATOM 1721 C CA . CYS A 1 225 ? -11.807 -13.922 -12.043 1.00 97.69 225 CYS A CA 1
ATOM 1722 C C . CYS A 1 225 ? -10.717 -14.904 -12.500 1.00 97.69 225 CYS A C 1
ATOM 1724 O O . CYS A 1 225 ? -9.662 -14.483 -12.970 1.00 97.69 225 CYS A O 1
ATOM 1726 N N . LEU A 1 226 ? -10.979 -16.212 -12.407 1.00 97.69 226 LEU A N 1
ATOM 1727 C CA . LEU A 1 226 ? -10.050 -17.241 -12.886 1.00 97.69 226 LEU A CA 1
ATOM 1728 C C . LEU A 1 226 ? -9.898 -17.193 -14.412 1.00 97.69 226 LEU A C 1
ATOM 1730 O O . LEU A 1 226 ? -8.789 -17.314 -14.923 1.00 97.69 226 LEU A O 1
ATOM 1734 N N . GLY A 1 227 ? -10.989 -16.945 -15.139 1.00 96.69 227 GLY A N 1
ATOM 1735 C CA . GLY A 1 227 ? -10.964 -16.714 -16.582 1.00 96.69 227 GLY A CA 1
ATOM 1736 C C . GLY A 1 227 ? -10.146 -15.479 -16.965 1.00 96.69 227 GLY A C 1
ATOM 1737 O O . GLY A 1 227 ? -9.329 -15.553 -17.878 1.00 96.69 227 GLY A O 1
ATOM 1738 N N . ALA A 1 228 ? -10.287 -14.369 -16.233 1.00 97.00 228 ALA A N 1
ATOM 1739 C CA . ALA A 1 228 ? -9.460 -13.178 -16.426 1.00 97.00 228 ALA A CA 1
ATOM 1740 C C . ALA A 1 228 ? -7.969 -13.485 -16.208 1.00 97.00 228 ALA A C 1
ATOM 1742 O O . ALA A 1 228 ? -7.140 -13.073 -17.015 1.00 97.00 228 ALA A O 1
ATOM 1743 N N . ALA A 1 229 ? -7.627 -14.279 -15.187 1.00 96.94 229 ALA A N 1
ATOM 1744 C CA . ALA A 1 229 ? -6.258 -14.748 -14.976 1.00 96.94 229 ALA A CA 1
ATOM 1745 C C . ALA A 1 229 ? -5.758 -15.644 -16.128 1.00 96.94 229 ALA A C 1
ATOM 1747 O O . ALA A 1 229 ? -4.616 -15.500 -16.555 1.00 96.94 229 ALA A O 1
ATOM 1748 N N . CYS A 1 230 ? -6.612 -16.509 -16.688 1.00 96.69 230 CYS A N 1
ATOM 1749 C CA . CYS A 1 230 ? -6.274 -17.345 -17.848 1.00 96.69 230 CYS A CA 1
ATOM 1750 C C . CYS A 1 230 ? -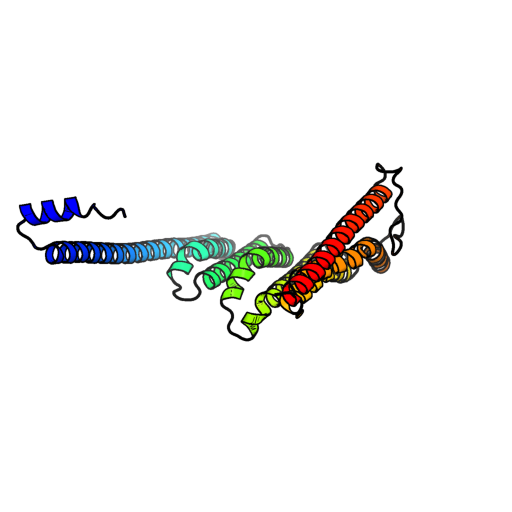6.016 -16.527 -19.121 1.00 96.69 230 CYS A C 1
ATOM 1752 O O . CYS A 1 230 ? -5.208 -16.933 -19.951 1.00 96.69 230 CYS A O 1
ATOM 1754 N N . VAL A 1 231 ? -6.694 -15.390 -19.297 1.00 95.69 231 VAL A N 1
ATOM 1755 C CA . VAL A 1 231 ? -6.417 -14.457 -20.403 1.00 95.69 231 VAL A CA 1
ATOM 1756 C C . VAL A 1 231 ? -5.139 -13.664 -20.134 1.00 95.69 231 VAL A C 1
ATOM 1758 O O . VAL A 1 231 ? -4.361 -13.419 -21.048 1.00 95.69 231 VAL A O 1
ATOM 1761 N N . PHE A 1 232 ? -4.914 -13.273 -18.882 1.00 96.50 232 PHE A N 1
ATOM 1762 C CA . PHE A 1 232 ? -3.786 -12.444 -18.480 1.00 96.50 232 PHE A CA 1
ATOM 1763 C C . PHE A 1 232 ? -2.442 -13.180 -18.551 1.00 96.50 232 PHE A C 1
ATOM 1765 O O . PHE A 1 232 ? -1.475 -12.650 -19.090 1.00 96.50 232 PHE A O 1
ATOM 1772 N N . LEU A 1 233 ? -2.377 -14.407 -18.029 1.00 95.31 233 LEU A N 1
ATOM 1773 C CA . LEU A 1 233 ? -1.124 -15.135 -17.814 1.00 95.31 233 LEU A CA 1
ATOM 1774 C C . LEU A 1 233 ? -0.285 -15.353 -19.093 1.00 95.31 233 LEU A C 1
ATOM 1776 O O . LEU A 1 233 ? 0.906 -15.048 -19.053 1.00 95.31 233 LEU A O 1
ATOM 1780 N N . PRO A 1 234 ? -0.854 -15.790 -20.238 1.00 95.19 234 PRO A N 1
ATOM 1781 C CA . PRO A 1 234 ? -0.089 -15.957 -21.479 1.00 95.19 234 PRO A CA 1
ATOM 1782 C C . PRO A 1 234 ? 0.436 -14.636 -22.053 1.00 95.19 234 PRO A C 1
ATOM 1784 O O . PRO A 1 234 ? 1.323 -14.643 -22.900 1.00 95.19 234 PRO A O 1
ATOM 1787 N N . LEU A 1 235 ? -0.126 -13.500 -21.628 1.00 96.06 235 LEU A N 1
ATOM 1788 C CA . LEU A 1 235 ? 0.237 -12.179 -22.129 1.00 96.06 235 LEU A CA 1
ATOM 1789 C C . LEU A 1 235 ? 1.385 -11.536 -21.343 1.00 96.06 235 LEU A C 1
ATOM 1791 O O . LEU A 1 235 ? 1.992 -10.604 -21.860 1.00 96.06 235 LEU A O 1
ATOM 1795 N N . VAL A 1 236 ? 1.711 -12.023 -20.138 1.00 93.88 236 VAL A N 1
ATOM 1796 C CA . VAL A 1 236 ? 2.703 -11.395 -19.246 1.00 93.88 236 VAL A CA 1
ATOM 1797 C C . VAL A 1 236 ? 4.055 -11.221 -19.928 1.00 93.88 236 VAL A C 1
ATOM 1799 O O . VAL A 1 236 ? 4.471 -10.093 -20.180 1.00 93.88 236 VAL A O 1
ATOM 1802 N N . ASN A 1 237 ? 4.713 -12.318 -20.294 1.00 94.25 237 ASN A N 1
ATOM 1803 C CA . ASN A 1 237 ? 6.026 -12.255 -20.928 1.00 94.25 237 ASN A CA 1
ATOM 1804 C C . ASN A 1 237 ? 6.013 -11.535 -22.292 1.00 94.25 237 ASN A C 1
ATOM 1806 O O . ASN A 1 237 ? 6.803 -10.612 -22.473 1.00 94.25 237 ASN A O 1
ATOM 1810 N N . PRO A 1 238 ? 5.118 -11.856 -23.254 1.00 95.12 238 PRO A N 1
ATOM 1811 C CA . PRO A 1 238 ? 5.154 -11.205 -24.565 1.00 95.12 238 PRO A CA 1
ATOM 1812 C C . PRO A 1 238 ? 4.859 -9.701 -24.509 1.00 95.12 238 PRO A C 1
ATOM 1814 O O . PRO A 1 238 ? 5.365 -8.959 -25.356 1.00 95.12 238 PRO A O 1
ATOM 1817 N N . VAL A 1 239 ? 4.040 -9.231 -23.563 1.00 96.00 239 VAL A N 1
ATOM 1818 C CA . VAL A 1 239 ? 3.817 -7.793 -23.367 1.00 96.00 239 VAL A CA 1
ATOM 1819 C C . VAL A 1 239 ? 5.054 -7.150 -22.750 1.00 96.00 239 VAL A C 1
ATOM 1821 O O . VAL A 1 239 ? 5.517 -6.141 -23.278 1.00 96.00 239 VAL A O 1
ATOM 1824 N N . LEU A 1 240 ? 5.622 -7.738 -21.693 1.00 94.31 240 LEU A N 1
ATOM 1825 C CA . LEU A 1 240 ? 6.814 -7.198 -21.036 1.00 94.31 240 LEU A CA 1
ATOM 1826 C C . LEU A 1 240 ? 8.015 -7.124 -21.985 1.00 94.31 240 LEU A C 1
ATOM 1828 O O . LEU A 1 240 ? 8.632 -6.067 -22.064 1.00 94.31 240 LEU A O 1
ATOM 1832 N N . ASP A 1 241 ? 8.281 -8.163 -22.780 1.00 94.81 241 ASP A N 1
ATOM 1833 C CA . ASP A 1 241 ? 9.355 -8.153 -23.784 1.00 94.81 241 ASP A CA 1
ATOM 1834 C C . ASP A 1 241 ? 9.218 -6.978 -24.755 1.00 94.81 241 ASP A C 1
ATOM 1836 O O . ASP A 1 241 ? 10.175 -6.259 -25.037 1.00 94.81 241 ASP A O 1
ATOM 1840 N N . ARG A 1 242 ? 8.001 -6.760 -25.270 1.00 95.56 242 ARG A N 1
ATOM 1841 C CA . ARG A 1 242 ? 7.721 -5.670 -26.213 1.00 95.56 242 ARG A CA 1
ATOM 1842 C C . ARG A 1 242 ? 7.869 -4.313 -25.549 1.00 95.56 242 ARG A C 1
ATOM 1844 O O . ARG A 1 242 ? 8.388 -3.403 -26.180 1.00 95.56 242 ARG A O 1
ATOM 1851 N N . LEU A 1 243 ? 7.442 -4.172 -24.296 1.00 95.81 243 LEU A N 1
ATOM 1852 C CA . LEU A 1 243 ? 7.635 -2.937 -23.544 1.00 95.81 243 LEU A CA 1
ATOM 1853 C C . LEU A 1 243 ? 9.121 -2.657 -23.322 1.00 95.81 243 LEU A C 1
ATOM 1855 O O . LEU A 1 243 ? 9.546 -1.533 -23.569 1.00 95.81 243 LEU A O 1
ATOM 1859 N N . VAL A 1 244 ? 9.910 -3.659 -22.925 1.00 94.31 244 VAL A N 1
ATOM 1860 C CA . VAL A 1 244 ? 11.366 -3.531 -22.744 1.00 94.31 244 VAL A CA 1
ATOM 1861 C C . VAL A 1 244 ? 12.038 -3.089 -24.041 1.00 94.31 244 VAL A C 1
ATOM 1863 O O . VAL A 1 244 ? 12.791 -2.119 -24.022 1.00 94.31 244 VAL A O 1
ATOM 1866 N N . LEU A 1 245 ? 11.712 -3.725 -25.172 1.00 94.50 245 LEU A N 1
ATOM 1867 C CA . LEU A 1 245 ? 12.228 -3.320 -26.485 1.00 94.50 245 LEU A CA 1
ATOM 1868 C C . LEU A 1 245 ? 11.813 -1.891 -26.863 1.00 94.50 245 LEU A C 1
ATOM 1870 O O . LEU A 1 245 ? 12.623 -1.133 -27.389 1.00 94.50 245 LEU A O 1
ATOM 1874 N N . LEU A 1 246 ? 10.565 -1.502 -26.584 1.00 93.44 246 LEU A N 1
ATOM 1875 C CA . LEU A 1 246 ? 10.087 -0.135 -26.817 1.00 93.44 246 LEU A CA 1
ATOM 1876 C C . LEU A 1 246 ? 10.814 0.891 -25.935 1.00 93.44 246 LEU A C 1
ATOM 1878 O O . LEU A 1 246 ? 11.026 2.018 -26.369 1.00 93.44 246 LEU A O 1
ATOM 1882 N N . GLY A 1 247 ? 11.211 0.501 -24.722 1.00 90.00 247 GLY A N 1
ATOM 1883 C CA . GLY A 1 247 ? 12.038 1.297 -23.814 1.00 90.00 247 GLY A CA 1
ATOM 1884 C C . GLY A 1 247 ? 13.527 1.325 -24.175 1.00 90.00 247 GLY A C 1
ATOM 1885 O O . GLY A 1 247 ? 14.317 1.838 -23.393 1.00 90.00 247 GLY A O 1
ATOM 1886 N N . GLY A 1 248 ? 13.930 0.759 -25.319 1.00 89.75 248 GLY A N 1
ATOM 1887 C CA . GLY A 1 248 ? 15.329 0.710 -25.758 1.00 89.75 248 GLY A CA 1
ATOM 1888 C C . GLY A 1 248 ? 16.169 -0.388 -25.097 1.00 89.75 248 GLY A C 1
ATOM 1889 O O . GLY A 1 248 ? 17.377 -0.445 -25.319 1.00 89.75 248 GLY A O 1
ATOM 1890 N N . GLY A 1 249 ? 15.551 -1.265 -24.302 1.00 89.94 249 GLY A N 1
ATOM 1891 C CA . GLY A 1 249 ? 16.204 -2.438 -23.731 1.00 89.94 249 GLY A CA 1
ATOM 1892 C C . GLY A 1 249 ? 16.393 -3.561 -24.751 1.00 89.94 249 GLY A C 1
ATOM 1893 O O . GLY A 1 249 ? 15.865 -3.528 -25.863 1.00 89.94 249 GLY A O 1
ATOM 1894 N N . THR A 1 250 ? 17.131 -4.594 -24.356 1.00 90.69 250 THR A N 1
ATOM 1895 C CA . THR A 1 250 ? 17.350 -5.800 -25.161 1.00 90.69 250 THR A CA 1
ATOM 1896 C C . THR A 1 250 ? 16.656 -7.000 -24.531 1.00 90.69 250 THR A C 1
ATOM 1898 O O . THR A 1 250 ? 16.538 -7.111 -23.313 1.00 90.69 250 THR A O 1
ATOM 1901 N N . VAL A 1 251 ? 16.178 -7.908 -25.379 1.00 89.50 251 VAL A N 1
ATOM 1902 C CA . VAL A 1 251 ? 15.558 -9.171 -24.970 1.00 89.50 251 VAL A CA 1
ATOM 1903 C C . VAL A 1 251 ? 16.231 -10.281 -25.764 1.00 89.50 251 VAL A C 1
ATOM 1905 O O . VAL A 1 251 ? 16.258 -10.223 -26.992 1.00 89.50 251 VAL A O 1
ATOM 1908 N N . GLU A 1 252 ? 16.784 -11.282 -25.076 1.00 86.19 252 GLU A N 1
ATOM 1909 C CA . GLU A 1 252 ? 17.518 -12.382 -25.719 1.00 86.19 252 GLU A CA 1
ATOM 1910 C C . GLU A 1 252 ? 16.626 -13.214 -26.645 1.00 86.19 252 GLU A C 1
ATOM 1912 O O . GLU A 1 252 ? 17.031 -13.610 -27.739 1.00 86.19 252 GLU A O 1
ATOM 1917 N N . ARG A 1 253 ? 15.388 -13.470 -26.213 1.00 87.56 253 ARG A N 1
ATOM 1918 C CA . ARG A 1 253 ? 14.416 -14.260 -26.961 1.00 87.56 253 ARG A CA 1
ATOM 1919 C C . ARG A 1 253 ? 13.018 -13.700 -26.768 1.00 87.56 253 ARG A C 1
ATOM 1921 O O . ARG A 1 253 ? 12.565 -13.517 -25.648 1.00 87.56 253 ARG A O 1
ATOM 1928 N N . LEU A 1 254 ? 12.327 -13.456 -27.879 1.00 90.94 254 LEU A N 1
ATOM 1929 C CA . LEU A 1 254 ? 10.984 -12.892 -27.845 1.00 90.94 254 LEU A CA 1
ATOM 1930 C C . LEU A 1 254 ? 9.939 -13.965 -27.523 1.00 90.94 254 LEU A C 1
ATOM 1932 O O . LEU A 1 254 ? 9.810 -14.959 -28.250 1.00 90.94 254 LEU A O 1
ATOM 1936 N N . HIS A 1 255 ? 9.139 -13.734 -26.490 1.00 92.81 255 HIS A N 1
ATOM 1937 C CA . HIS A 1 255 ? 8.002 -14.576 -26.158 1.00 92.81 255 HIS A CA 1
ATOM 1938 C C . HIS A 1 255 ? 6.878 -14.388 -27.188 1.00 92.81 255 HIS A C 1
ATOM 1940 O O . HIS A 1 255 ? 6.562 -13.285 -27.663 1.00 92.81 255 HIS A O 1
ATOM 1946 N N . SER A 1 256 ? 6.254 -15.508 -27.552 1.00 91.06 256 SER A N 1
ATOM 1947 C CA . SER A 1 256 ? 5.048 -15.517 -28.384 1.00 91.06 256 SER A CA 1
ATOM 1948 C C . SER A 1 256 ? 3.819 -15.159 -27.551 1.00 91.06 256 SER A C 1
ATOM 1950 O O . SER A 1 256 ? 3.832 -15.298 -26.336 1.00 91.06 256 SER A O 1
ATOM 1952 N N . PHE A 1 257 ? 2.721 -14.753 -28.195 1.00 90.31 257 PHE A N 1
ATOM 1953 C CA . PHE A 1 257 ? 1.434 -14.504 -27.517 1.00 90.31 257 PHE A CA 1
ATOM 1954 C C . PHE A 1 257 ? 0.721 -15.784 -27.033 1.00 90.31 257 PHE A C 1
ATOM 1956 O O . PHE A 1 257 ? -0.471 -15.769 -26.733 1.00 90.31 257 PHE A O 1
ATOM 1963 N N . TRP A 1 258 ? 1.444 -16.902 -26.996 1.00 92.50 258 TRP A N 1
ATOM 1964 C CA . TRP A 1 258 ? 1.001 -18.185 -26.479 1.00 92.50 258 TRP A CA 1
ATOM 1965 C C . TRP A 1 258 ? 2.209 -19.003 -26.027 1.00 92.50 258 TRP A C 1
ATOM 1967 O O . TRP A 1 258 ? 3.308 -18.816 -26.561 1.00 92.50 258 TRP A O 1
ATOM 1977 N N . PHE A 1 259 ? 1.976 -19.925 -25.092 1.00 90.88 259 PHE A N 1
ATOM 1978 C CA . PHE A 1 259 ? 3.022 -20.759 -24.513 1.00 90.88 259 PHE A CA 1
ATOM 1979 C C . PHE A 1 259 ? 3.717 -21.632 -25.560 1.00 90.88 259 PHE A C 1
ATOM 1981 O O . PHE A 1 259 ? 3.078 -22.177 -26.470 1.00 90.88 259 PHE A O 1
ATOM 1988 N N . ARG A 1 260 ? 5.028 -21.813 -25.398 1.00 91.06 260 ARG A N 1
ATOM 1989 C CA . ARG A 1 260 ? 5.856 -22.742 -26.183 1.00 91.06 260 ARG A CA 1
ATOM 1990 C C . ARG A 1 260 ? 6.617 -23.679 -25.240 1.00 91.06 260 ARG A C 1
ATOM 1992 O O . ARG A 1 260 ? 7.835 -23.546 -25.115 1.00 91.06 260 ARG A O 1
ATOM 1999 N N . PRO A 1 261 ? 5.901 -24.597 -24.564 1.00 90.50 261 PRO A N 1
ATOM 2000 C CA . PRO A 1 261 ? 6.503 -25.490 -23.583 1.00 90.50 261 PRO A CA 1
ATOM 2001 C C . PRO A 1 261 ? 7.451 -26.493 -24.251 1.00 90.50 261 PRO A C 1
ATOM 2003 O O . PRO A 1 261 ? 7.203 -26.964 -25.363 1.00 90.50 261 PRO A O 1
ATOM 2006 N N . ASP A 1 262 ? 8.491 -26.876 -23.522 1.00 93.25 262 ASP A N 1
ATOM 2007 C CA . ASP A 1 262 ? 9.296 -28.063 -23.797 1.00 93.25 262 ASP A CA 1
ATOM 2008 C C . ASP A 1 262 ? 9.507 -28.805 -22.476 1.00 93.25 262 ASP A C 1
ATOM 2010 O O . ASP A 1 262 ? 10.432 -28.524 -21.712 1.00 93.25 262 ASP A O 1
ATOM 2014 N N . PHE A 1 263 ? 8.627 -29.769 -22.194 1.00 94.06 263 PHE A N 1
ATOM 2015 C CA . PHE A 1 263 ? 8.645 -30.543 -20.949 1.00 94.06 263 PHE A CA 1
ATOM 2016 C C . PHE A 1 263 ? 9.853 -31.478 -20.809 1.00 94.06 263 PHE A C 1
ATOM 2018 O O . PHE A 1 263 ? 9.985 -32.144 -19.782 1.00 94.06 263 PHE A O 1
ATOM 2025 N N . THR A 1 264 ? 10.736 -31.542 -21.808 1.00 95.81 264 THR A N 1
ATOM 2026 C CA . THR A 1 264 ? 12.013 -32.256 -21.695 1.00 95.81 264 THR A CA 1
ATOM 2027 C C . THR A 1 264 ? 13.109 -31.389 -21.070 1.00 95.81 264 THR A C 1
ATOM 2029 O O . THR A 1 264 ? 14.078 -31.927 -20.536 1.00 95.81 264 THR A O 1
ATOM 2032 N N . ARG A 1 265 ? 12.942 -30.057 -21.065 1.00 92.62 265 ARG A N 1
ATOM 2033 C CA . ARG A 1 265 ? 13.932 -29.082 -20.588 1.00 92.62 265 ARG A CA 1
ATOM 2034 C C . ARG A 1 265 ? 13.406 -28.299 -19.387 1.00 92.62 265 ARG A C 1
ATOM 2036 O O . ARG A 1 265 ? 12.629 -27.362 -19.530 1.00 92.62 265 ARG A O 1
ATOM 2043 N N . TRP A 1 266 ? 13.873 -28.666 -18.197 1.00 93.69 266 TRP A N 1
ATOM 2044 C CA . TRP A 1 266 ? 13.498 -28.007 -16.933 1.00 93.69 266 TRP A CA 1
ATOM 2045 C C . TRP A 1 266 ? 14.630 -27.212 -16.282 1.00 93.69 266 TRP A C 1
ATOM 2047 O O . TRP A 1 266 ? 14.383 -26.431 -15.372 1.00 93.69 266 TRP A O 1
ATOM 2057 N N . THR A 1 267 ? 15.866 -27.411 -16.735 1.00 93.25 267 THR A N 1
ATOM 2058 C CA . THR A 1 267 ? 17.057 -26.740 -16.195 1.00 93.25 267 THR A CA 1
ATOM 2059 C C . THR A 1 267 ? 17.362 -25.416 -16.887 1.00 93.25 267 THR A C 1
ATOM 2061 O O . THR A 1 267 ? 18.116 -24.617 -16.353 1.00 93.25 267 THR A O 1
ATOM 2064 N N . GLU A 1 268 ? 16.820 -25.197 -18.088 1.00 91.50 268 GLU A N 1
ATOM 2065 C CA . GLU A 1 268 ? 16.951 -23.936 -18.818 1.00 91.50 268 GLU A CA 1
ATOM 2066 C C . GLU A 1 268 ? 15.841 -22.973 -18.370 1.00 91.50 268 GLU A C 1
ATOM 2068 O O . GLU A 1 268 ? 14.659 -23.292 -18.526 1.00 91.50 268 GLU A O 1
ATOM 2073 N N . ASP A 1 269 ? 16.211 -21.792 -17.860 1.00 89.31 269 ASP A N 1
ATOM 2074 C CA . ASP A 1 269 ? 15.283 -20.811 -17.267 1.00 89.31 269 ASP A CA 1
ATOM 2075 C C . ASP A 1 269 ? 14.109 -20.460 -18.190 1.00 89.31 269 ASP A C 1
ATOM 2077 O O . ASP A 1 269 ? 12.958 -20.400 -17.754 1.00 89.31 269 ASP A O 1
ATOM 2081 N N . TRP A 1 270 ? 14.385 -20.302 -19.488 1.00 89.75 270 TRP A N 1
ATOM 2082 C CA . TRP A 1 270 ? 13.371 -20.016 -20.502 1.00 89.75 270 TRP A CA 1
ATOM 2083 C C . TRP A 1 270 ? 12.277 -21.092 -20.565 1.00 89.75 270 TRP A C 1
ATOM 2085 O O . TRP A 1 270 ? 11.089 -20.795 -20.430 1.00 89.75 270 TRP A O 1
ATOM 2095 N N . TYR A 1 271 ? 12.670 -22.351 -20.790 1.00 91.50 271 TYR A N 1
ATOM 2096 C CA . TYR A 1 271 ? 11.716 -23.451 -20.945 1.00 91.50 271 TYR A CA 1
ATOM 2097 C C . TYR A 1 271 ? 11.049 -23.793 -19.615 1.00 91.50 271 TYR A C 1
ATOM 2099 O O . TYR A 1 271 ? 9.865 -24.123 -19.598 1.00 91.50 271 TYR A O 1
ATOM 2107 N N . CYS A 1 272 ? 11.765 -23.637 -18.497 1.00 92.88 272 CYS A N 1
ATOM 2108 C CA . CYS A 1 272 ? 11.194 -23.773 -17.165 1.00 92.88 272 CYS A CA 1
ATOM 2109 C C . CYS A 1 272 ? 10.043 -22.778 -16.947 1.00 92.88 272 CYS A C 1
ATOM 2111 O O . CYS A 1 272 ? 8.946 -23.192 -16.573 1.00 92.88 272 CYS A O 1
ATOM 2113 N N . ASN A 1 273 ? 10.244 -21.494 -17.264 1.00 92.56 273 ASN A N 1
ATOM 2114 C CA . ASN A 1 273 ? 9.205 -20.467 -17.157 1.00 92.56 273 ASN A CA 1
ATOM 2115 C C . ASN A 1 273 ? 7.971 -20.802 -18.017 1.00 92.56 273 ASN A C 1
ATOM 2117 O O . ASN A 1 273 ? 6.849 -20.817 -17.515 1.00 92.56 273 ASN A O 1
ATOM 2121 N N . GLU A 1 274 ? 8.170 -21.150 -19.292 1.00 92.94 274 GLU A N 1
ATOM 2122 C CA . GLU A 1 274 ? 7.093 -21.546 -20.217 1.00 92.94 274 GLU A CA 1
ATOM 2123 C C . GLU A 1 274 ? 6.306 -22.774 -19.725 1.00 92.94 274 GLU A C 1
ATOM 2125 O O . GLU A 1 274 ? 5.071 -22.778 -19.727 1.00 92.94 274 GLU A O 1
ATOM 2130 N N . ASN A 1 275 ? 7.010 -23.806 -19.248 1.00 95.19 275 ASN A N 1
ATOM 2131 C CA . ASN A 1 275 ? 6.398 -25.018 -18.708 1.00 95.19 275 ASN A CA 1
ATOM 2132 C C . ASN A 1 275 ? 5.575 -24.713 -17.447 1.00 95.19 275 ASN A C 1
ATOM 2134 O O . ASN A 1 275 ? 4.433 -25.163 -17.329 1.00 95.19 275 ASN A O 1
ATOM 2138 N N . VAL A 1 276 ? 6.128 -23.933 -16.511 1.00 95.12 276 VAL A N 1
ATOM 2139 C CA . VAL A 1 276 ? 5.455 -23.549 -15.259 1.00 95.12 276 VAL A CA 1
ATOM 2140 C C . VAL A 1 276 ? 4.221 -22.696 -15.539 1.00 95.12 276 VAL A C 1
ATOM 2142 O O . VAL A 1 276 ? 3.155 -22.968 -14.981 1.00 95.12 276 VAL A O 1
ATOM 2145 N N . LEU A 1 277 ? 4.325 -21.700 -16.422 1.00 94.88 277 LEU A N 1
ATOM 2146 C CA . LEU A 1 277 ? 3.201 -20.835 -16.773 1.00 94.88 277 LEU A CA 1
ATOM 2147 C C . LEU A 1 277 ? 2.072 -21.613 -17.454 1.00 94.88 277 LEU A C 1
ATOM 2149 O O . LEU A 1 277 ? 0.906 -21.384 -17.130 1.00 94.88 277 LEU A O 1
ATOM 2153 N N . LEU A 1 278 ? 2.389 -22.573 -18.329 1.00 96.25 278 LEU A N 1
ATOM 2154 C CA . LEU A 1 278 ? 1.377 -23.437 -18.935 1.00 96.25 278 LEU A CA 1
ATOM 2155 C C . LEU A 1 278 ? 0.686 -24.332 -17.898 1.00 96.25 278 LEU A C 1
ATOM 2157 O O . LEU A 1 278 ? -0.539 -24.455 -17.916 1.00 96.25 278 LEU A O 1
ATOM 2161 N N . LEU A 1 279 ? 1.437 -24.954 -16.984 1.00 96.69 279 LEU A N 1
ATOM 2162 C CA . LEU A 1 279 ? 0.851 -25.779 -15.921 1.00 96.69 279 LEU A CA 1
ATOM 2163 C C . LEU A 1 279 ? -0.050 -24.953 -14.999 1.00 96.69 279 LEU A C 1
ATOM 2165 O O . LEU A 1 279 ? -1.156 -25.383 -14.664 1.00 96.69 279 LEU A O 1
ATOM 2169 N N . LEU A 1 280 ? 0.387 -23.745 -14.638 1.00 96.81 280 LEU A N 1
ATOM 2170 C CA . LEU A 1 280 ? -0.418 -22.803 -13.869 1.00 96.81 280 LEU A CA 1
ATOM 2171 C C . LEU A 1 280 ? -1.686 -22.407 -14.634 1.00 96.81 280 LEU A C 1
ATOM 2173 O O . LEU A 1 280 ? -2.773 -22.408 -14.059 1.00 96.81 280 LEU A O 1
ATOM 2177 N N . TRP A 1 281 ? -1.574 -22.128 -15.934 1.00 97.56 281 TRP A N 1
ATOM 2178 C CA . TRP A 1 281 ? -2.718 -21.824 -16.790 1.00 97.56 281 TRP A CA 1
ATOM 2179 C C . TRP A 1 281 ? -3.732 -22.973 -16.818 1.00 97.56 281 TRP A C 1
ATOM 2181 O O . TRP A 1 281 ? -4.923 -22.738 -16.622 1.00 97.56 281 TRP A O 1
ATOM 2191 N N . LEU A 1 282 ? -3.275 -24.219 -16.990 1.00 97.62 282 LEU A N 1
ATOM 2192 C CA . LEU A 1 282 ? -4.135 -25.408 -16.979 1.00 97.62 282 LEU A CA 1
ATOM 2193 C C . LEU A 1 282 ? -4.855 -25.575 -15.635 1.00 97.62 282 LEU A C 1
ATOM 2195 O O . LEU A 1 282 ? -6.053 -25.863 -15.612 1.00 97.62 282 LEU A O 1
ATOM 2199 N N . ALA A 1 283 ? -4.154 -25.350 -14.521 1.00 97.62 283 ALA A N 1
ATOM 2200 C CA . ALA A 1 283 ? -4.746 -25.405 -13.187 1.00 97.62 283 ALA A CA 1
ATOM 2201 C C . ALA A 1 283 ? -5.824 -24.324 -12.992 1.00 97.62 283 ALA A C 1
ATOM 2203 O O . ALA A 1 283 ? -6.921 -24.618 -12.508 1.00 97.62 283 ALA A O 1
ATOM 2204 N N . LEU A 1 284 ? -5.548 -23.087 -13.415 1.00 97.19 284 LEU A N 1
ATOM 2205 C CA . LEU A 1 284 ? -6.507 -21.981 -13.358 1.00 97.19 284 LEU A CA 1
ATOM 2206 C C . LEU A 1 284 ? -7.722 -22.234 -14.258 1.00 97.19 284 LEU A C 1
ATOM 2208 O O . LEU A 1 284 ? -8.854 -21.994 -13.834 1.00 97.19 284 LEU A O 1
ATOM 2212 N N . ALA A 1 285 ? -7.511 -22.768 -15.462 1.00 97.31 285 ALA A N 1
ATOM 2213 C CA . ALA A 1 285 ? -8.577 -23.105 -16.399 1.00 97.31 285 ALA A CA 1
ATOM 2214 C C . ALA A 1 285 ? -9.477 -24.218 -15.843 1.00 97.31 285 ALA A C 1
ATOM 2216 O O . ALA A 1 285 ? -10.703 -24.088 -15.856 1.00 97.31 285 ALA A O 1
ATOM 2217 N N . ALA A 1 286 ? -8.891 -25.278 -15.280 1.00 97.62 286 ALA A N 1
ATOM 2218 C CA . ALA A 1 286 ? -9.639 -26.347 -14.622 1.00 97.62 286 ALA A CA 1
ATOM 2219 C C . ALA A 1 286 ? -10.466 -25.817 -13.438 1.00 97.62 286 ALA A C 1
ATOM 2221 O O . ALA A 1 286 ? -11.651 -26.140 -13.312 1.00 97.62 286 ALA A O 1
ATOM 2222 N N . ALA A 1 287 ? -9.882 -24.945 -12.610 1.00 97.19 287 ALA A N 1
ATOM 2223 C CA . ALA A 1 287 ? -10.590 -24.295 -11.510 1.00 97.19 287 ALA A CA 1
ATOM 2224 C C . ALA A 1 287 ? -11.736 -23.391 -12.007 1.00 97.19 287 ALA A C 1
ATOM 2226 O O . ALA A 1 287 ? -12.828 -23.406 -11.433 1.00 97.19 287 ALA A O 1
ATOM 2227 N N . ALA A 1 288 ? -11.534 -22.650 -13.102 1.00 96.81 288 ALA A N 1
ATOM 2228 C CA . ALA A 1 288 ? -12.567 -21.809 -13.706 1.00 96.81 288 ALA A CA 1
ATOM 2229 C C . ALA A 1 288 ? -13.756 -22.646 -14.201 1.00 96.81 288 ALA A C 1
ATOM 2231 O O . ALA A 1 288 ? -14.911 -22.320 -13.908 1.00 96.81 288 ALA A O 1
ATOM 2232 N N . VAL A 1 289 ? -13.475 -23.757 -14.893 1.00 96.75 289 VAL A N 1
ATOM 2233 C CA . VAL A 1 289 ? -14.490 -24.715 -15.355 1.00 96.75 289 VAL A CA 1
ATOM 2234 C C . VAL A 1 289 ? -15.239 -25.313 -14.168 1.00 96.75 289 VAL A C 1
ATOM 2236 O O . VAL A 1 289 ? -16.468 -25.349 -14.182 1.00 96.75 289 VAL A O 1
ATOM 2239 N N . PHE A 1 290 ? -14.537 -25.715 -13.108 1.00 96.62 290 PHE A N 1
ATOM 2240 C CA . PHE A 1 290 ? -15.167 -26.226 -11.893 1.00 96.62 290 PHE A CA 1
ATOM 2241 C C . PHE A 1 290 ? -16.134 -25.207 -11.269 1.00 96.62 290 PHE A C 1
ATOM 2243 O O . PHE A 1 290 ? -17.287 -25.542 -10.981 1.00 96.62 290 PHE A O 1
ATOM 2250 N N . CYS A 1 291 ? -15.711 -23.948 -11.113 1.00 95.88 291 CYS A N 1
ATOM 2251 C CA . CYS A 1 291 ? -16.576 -22.879 -10.612 1.00 95.88 291 CYS A CA 1
ATOM 2252 C C . CYS A 1 291 ? -17.805 -22.664 -11.509 1.00 95.88 291 CYS A C 1
ATOM 2254 O O . CYS A 1 291 ? -18.917 -22.534 -10.996 1.00 95.88 291 CYS A O 1
ATOM 2256 N N . ALA A 1 292 ? -17.634 -22.676 -12.833 1.00 95.06 292 ALA A N 1
ATOM 2257 C CA . ALA A 1 292 ? -18.735 -22.526 -13.782 1.00 95.06 292 ALA A CA 1
ATOM 2258 C C . ALA A 1 292 ? -19.729 -23.701 -13.710 1.00 95.06 292 ALA A C 1
ATOM 2260 O O . ALA A 1 292 ? -20.941 -23.484 -13.651 1.00 95.06 292 ALA A O 1
ATOM 2261 N N . LEU A 1 293 ? -19.237 -24.942 -13.632 1.00 95.56 293 LEU A N 1
ATOM 2262 C CA . LEU A 1 293 ? -20.069 -26.137 -13.464 1.00 95.56 293 LEU A CA 1
ATOM 2263 C C . LEU A 1 293 ? -20.870 -26.079 -12.160 1.00 95.56 293 LEU A C 1
ATOM 2265 O O . LEU A 1 293 ? -22.080 -26.304 -12.172 1.00 95.56 293 LEU A O 1
ATOM 2269 N N . ARG A 1 294 ? -20.238 -25.699 -11.042 1.00 94.62 294 ARG A N 1
ATOM 2270 C CA . ARG A 1 294 ? -20.935 -25.491 -9.760 1.00 94.62 294 ARG A CA 1
ATOM 2271 C C . ARG A 1 294 ? -22.005 -24.409 -9.863 1.00 94.62 294 ARG A C 1
ATOM 2273 O O . ARG A 1 294 ? -23.103 -24.596 -9.346 1.00 94.62 294 ARG A O 1
ATOM 2280 N N . ALA A 1 295 ? -21.727 -23.318 -10.572 1.00 92.56 295 ALA A N 1
ATOM 2281 C CA . ALA A 1 295 ? -22.701 -22.255 -10.790 1.00 92.56 295 ALA A CA 1
ATOM 2282 C C . ALA A 1 295 ? -23.936 -22.737 -11.575 1.00 92.56 295 ALA A C 1
ATOM 2284 O O . ALA A 1 295 ? -25.060 -22.341 -11.262 1.00 92.56 295 ALA A O 1
ATOM 2285 N N . LEU A 1 296 ? -23.736 -23.596 -12.580 1.00 92.75 296 LEU A N 1
ATOM 2286 C CA . LEU A 1 296 ? -24.818 -24.201 -13.362 1.00 92.75 296 LEU A CA 1
ATOM 2287 C C . LEU A 1 296 ? -25.646 -25.187 -12.533 1.00 92.75 296 LEU A C 1
ATOM 2289 O O . LEU A 1 296 ? -26.872 -25.184 -12.639 1.00 92.75 296 LEU A O 1
ATOM 2293 N N . LEU A 1 297 ? -24.999 -25.995 -11.690 1.00 91.19 297 LEU A N 1
ATOM 2294 C CA . LEU A 1 297 ? -25.682 -26.939 -10.801 1.00 91.19 297 LEU A CA 1
ATOM 2295 C C . LEU A 1 297 ? -26.553 -26.211 -9.770 1.00 91.19 297 LEU A C 1
ATOM 2297 O O . LEU A 1 297 ? -27.748 -26.475 -9.705 1.00 91.19 297 LEU A O 1
ATOM 2301 N N . CYS A 1 298 ? -26.018 -25.203 -9.071 1.00 87.38 298 CYS A N 1
ATOM 2302 C CA . CYS A 1 298 ? -26.796 -24.440 -8.088 1.00 87.38 298 CYS A CA 1
ATOM 2303 C C . CYS A 1 298 ? -28.014 -23.725 -8.699 1.00 87.38 298 CYS A C 1
ATOM 2305 O O . CYS A 1 298 ? -29.040 -23.591 -8.038 1.00 87.38 298 CYS A O 1
ATOM 2307 N N . ARG A 1 299 ? -27.931 -23.274 -9.960 1.00 83.12 299 ARG A N 1
ATOM 2308 C CA . ARG A 1 299 ? -29.092 -22.707 -10.672 1.00 83.12 299 ARG A CA 1
ATOM 2309 C C . ARG A 1 299 ? -30.169 -23.751 -10.953 1.00 83.12 299 ARG A C 1
ATOM 2311 O O . ARG A 1 299 ? -31.347 -23.427 -10.877 1.00 83.12 299 ARG A O 1
ATOM 2318 N N . ARG A 1 300 ? -29.774 -24.980 -11.294 1.00 76.69 300 ARG A N 1
ATOM 2319 C CA . ARG A 1 300 ? -30.713 -26.086 -11.530 1.00 76.69 300 ARG A CA 1
ATOM 2320 C C . ARG A 1 300 ? -31.414 -26.507 -10.244 1.00 76.69 300 ARG A C 1
ATOM 2322 O O . ARG A 1 300 ? -32.613 -26.745 -10.288 1.00 76.69 300 ARG A O 1
ATOM 2329 N N . ASP A 1 301 ? -30.691 -26.552 -9.130 1.00 77.75 301 ASP A N 1
ATOM 2330 C CA . ASP A 1 301 ? -31.264 -26.897 -7.826 1.00 77.75 301 ASP A CA 1
ATOM 2331 C C . ASP A 1 301 ? -32.264 -25.828 -7.362 1.00 77.75 301 ASP A C 1
ATOM 2333 O O . ASP A 1 301 ? -33.372 -26.158 -6.954 1.00 77.75 301 ASP A O 1
ATOM 2337 N N . ALA A 1 302 ? -31.927 -24.544 -7.533 1.00 74.75 302 ALA A N 1
ATOM 2338 C CA . ALA A 1 302 ? -32.829 -23.432 -7.223 1.00 74.75 302 ALA A CA 1
ATOM 2339 C C . ALA A 1 302 ? -34.075 -23.367 -8.127 1.00 74.75 302 ALA A C 1
ATOM 2341 O O . ALA A 1 302 ? -35.078 -22.801 -7.722 1.00 74.75 302 ALA A O 1
ATOM 2342 N N . ALA A 1 303 ? -34.019 -23.918 -9.344 1.00 71.69 303 ALA A N 1
ATOM 2343 C CA . ALA A 1 303 ? -35.168 -23.992 -10.250 1.00 71.69 303 ALA A CA 1
ATOM 2344 C C . ALA A 1 303 ? -36.077 -25.212 -9.992 1.00 71.69 303 ALA A C 1
ATOM 2346 O O . ALA A 1 303 ? -37.135 -25.318 -10.607 1.00 71.69 303 ALA A O 1
ATOM 2347 N N . ARG A 1 304 ? -35.641 -26.161 -9.151 1.00 66.06 304 ARG A N 1
ATOM 2348 C CA . ARG A 1 304 ? -36.384 -27.384 -8.799 1.00 66.06 304 ARG A CA 1
ATOM 2349 C C . ARG A 1 304 ? -37.056 -27.319 -7.421 1.00 66.06 304 ARG A C 1
ATOM 2351 O O . ARG A 1 304 ? -37.891 -28.180 -7.156 1.00 66.06 304 ARG A O 1
ATOM 2358 N N . ALA A 1 305 ? -36.660 -26.373 -6.571 1.00 59.59 305 ALA A N 1
ATOM 2359 C CA . ALA A 1 305 ? -37.262 -26.084 -5.268 1.00 59.59 305 ALA A CA 1
ATOM 2360 C C . ALA A 1 305 ? -38.383 -25.046 -5.405 1.00 59.59 305 ALA A C 1
ATOM 2362 O O . ALA A 1 305 ? -39.353 -25.144 -4.624 1.00 59.59 305 ALA A O 1
#

Mean predicted aligned error: 8.65 Å

pLDDT: mean 91.11, std 7.96, range [41.69, 98.12]

Radius of gyration: 30.97 Å; Cα contacts (8 Å, |Δi|>4): 246; chains: 1; bounding box: 63×62×85 Å

Secondary structure (DSSP, 8-state):
-PPPPHHHHHHHHHHHT--HHHHHHHHHHHHHHHHHHHHHHHHHHHHHHHHHHHHHHHHHHHHHHHHHHHHHSS-STHHHHHHHHHHHHHHHTHHHH-SSSHHHHHHHHHHHHHHHHHHHHHHHHT-S-HHHHHHHHHHHHHHHHHHHHHTTPPTTGGG-HHHHHHHHHHHHHHHHHHHHHHHHT-TTTTTTHHHHHHHHHHHHHHHHHHHHH--S-HHHHHHHHHHHHHHHGGGHHHHHHHHHHHTT---SSPPPSS----TT--SSHHHHHHHHHHHHHHHHHHHHHHHHHHHHHHHHHHTT-

Foldseek 3Di:
DDDPDPVVLVVVCVVVVHDSVVVVVVVVVVVVVVVVVVVVVVVVVLVVQLVVLCCVLVVVLVVLVVVCCVPPVDCQCSQLSNLVSQLVCLQRRQLSVDDPPSLLSSLVSNLVSVLSNLVSVCVNVVHDLSQLVNLVSCLVSLLPRVLVNLCPDDPPSNLCSLVVSLVSNLVSVLSNVVSVCVRVVHLCPPFPPVVLSVLVCVLVVQLCCLVRPNPDDPLLSLLSSLVSVLQSLLVNQQVSQVRCVVSVHDDPDHRDSGADEDPVDCPDPVNVSSNVSVVVSVVSNVSSVVSVVVSVVVVVVVVVD

Solvent-accessible surface area (backbone atoms only — not comparable to full-atom values): 16294 Å² total; per-residue (Å²): 135,82,79,76,56,73,69,60,57,51,54,52,24,64,75,68,75,46,54,69,67,59,54,49,52,54,51,51,52,50,52,52,53,51,51,52,52,50,52,57,48,49,56,52,48,53,53,48,52,50,50,51,49,50,51,49,54,52,47,50,47,51,50,43,46,52,52,36,39,73,75,64,75,40,83,63,67,40,52,40,54,48,23,49,48,38,33,56,37,16,73,69,46,42,48,76,74,40,87,70,64,33,67,46,53,24,51,52,41,27,54,51,20,46,48,48,25,46,45,35,48,21,61,68,71,71,54,81,58,36,62,33,52,46,26,46,50,50,34,59,48,39,75,70,46,43,68,64,46,45,69,75,44,59,81,75,60,43,78,41,43,70,60,53,48,54,48,52,50,51,51,28,48,52,46,24,52,48,27,44,24,64,71,69,72,41,73,50,55,63,40,28,48,48,64,48,49,54,55,64,45,47,56,63,50,50,39,49,46,42,66,74,69,45,97,61,54,72,37,47,33,51,17,48,42,31,46,50,48,50,64,46,59,46,42,50,59,28,50,47,51,51,34,34,45,73,42,73,46,87,72,98,72,83,56,51,87,51,79,72,61,41,93,89,42,70,86,47,69,70,33,31,50,30,38,51,52,49,55,51,38,53,53,37,47,51,51,17,51,51,27,41,51,53,39,55,49,54,52,54,54,65,74,73,113